Protein AF-A0ABD3N3R5-F1 (afdb_monomer)

Sequence (250 aa):
MEDNEDYEPDASGHLELRYRGWTAIDPRVWSFAHCLLNLDVSFNQLKTLPDEISNLHLLQELNCSCNKLQSLPGSIFSLAWLRVIKANGNAITTIPKEIGQCKALESLNLSENVLMTIPQEIASCTRLQTLLLQNNCLPRLPLSLAALSGQLQQLDISNNSEEIIITLPAKIHRDANSIMWILSLQQEKGHSIDRLKREVNMLQHDNISAERELAMEKDRIATLEGQKTVLENDIESGFKKENVGVLARV

Secondary structure (DSSP, 8-state):
----------TTSEEE-TTS--SS--GGGGGGTTT--EEE--SS--S---GGGGG-TT--EEE--SS--SB--GGGGG-TT--EEE--SS---B--GGGGG-TT--EEE--SS------GGGGG-TT--EEE--SS--S---GGGGGGTTT--EEE-TTS-S-------S---S-HHHHHHHHHHHHHHHHHHHHHHHHHHHHHHHHHHHHHHHHHHHHHHHHHHHHHHHHHHHHHHHHHHHHHHHHTT-

Nearest PDB structures (foldseek):
  4u08-assembly2_B  TM=9.734E-01  e=2.238E-09  Leptospira interrogans serovar Copenhageni str. Fiocruz L1-130
  7txh-assembly2_E  TM=9.242E-01  e=1.181E-08  Homo sapiens
  8glv-assembly1_Eb  TM=9.422E-01  e=1.434E-07  Chlamydomonas reinhardtii
  7xzh-assembly1_A  TM=9.403E-01  e=2.411E-07  Homo sapiens
  7yjw-assembly1_A  TM=9.092E-01  e=3.655E-07  Leptospira santarosai serovar Shermani str. LT 821

Radius of gyration: 34.36 Å; Cα contacts (8 Å, |Δi|>4): 433; chains: 1; bounding box: 110×65×60 Å

pLDDT: mean 82.53, std 17.26, range [39.66, 98.69]

Organism: NCBI:txid2934178

Foldseek 3Di:
DPPPDDWDADPQQATAQAPVQDQADDPVVLVSLVRHAEYANDHHAHAAHDLSCLSNLNHQEYHHDQYAYQEHDLNNQLNARHAYYHHDNYAHAAYDLSVLSNLNHAEDAHAHYAYQAYHLSPLSNQNHQYDHHHQYQHLEYALSCLNNLVRHNYDHHHNHDLHHDHDDDPDDDDDPSSVVVVVVVVVVSVVVVVVVVVVVVVVVVVVVVVVVVVVVVVVVVVVVVVVVVVVVVVVVVVVVVVVVVVVVPD

Solvent-accessible surface area (backbone atoms only — not comparable to full-atom values): 12871 Å² total; per-residue (Å²): 135,85,81,84,67,92,79,72,59,46,101,82,10,42,31,85,50,56,67,67,66,36,56,57,83,64,72,72,65,60,76,41,27,89,58,32,28,33,43,32,50,22,49,28,48,25,46,57,59,65,59,67,60,40,60,33,54,52,26,28,35,42,31,49,23,40,27,47,26,43,43,65,44,50,42,57,21,68,23,69,46,28,26,35,42,36,44,25,40,26,48,29,40,50,61,49,61,43,45,30,60,17,48,44,23,30,34,42,33,47,24,41,26,49,27,50,51,59,49,56,33,57,38,46,22,74,46,31,25,36,42,35,40,25,40,24,43,29,46,37,61,45,68,42,50,34,72,33,61,88,55,45,76,41,78,40,64,52,69,20,48,99,64,59,51,72,75,77,66,100,79,79,85,85,52,71,65,35,50,51,52,54,50,49,63,47,48,62,50,49,54,51,52,56,48,50,53,49,51,51,54,50,54,52,51,53,51,54,51,51,53,50,53,53,51,55,52,50,54,51,50,54,51,52,50,52,52,49,53,50,53,54,49,51,51,56,49,50,56,51,52,53,55,53,58,58,67,76,71,118

Structure (mmCIF, N/CA/C/O backbone):
data_AF-A0ABD3N3R5-F1
#
_entry.id   AF-A0ABD3N3R5-F1
#
loop_
_atom_site.group_PDB
_atom_site.id
_atom_site.type_symbol
_atom_site.label_atom_id
_atom_site.label_alt_id
_atom_site.label_comp_id
_atom_site.label_asym_id
_atom_site.label_entity_id
_atom_site.label_seq_id
_atom_site.pdbx_PDB_ins_code
_atom_site.Cartn_x
_atom_site.Cartn_y
_atom_site.Cartn_z
_atom_site.occupancy
_atom_site.B_iso_or_equiv
_atom_site.auth_seq_id
_atom_site.auth_comp_id
_atom_site.auth_asym_id
_atom_site.auth_atom_id
_atom_site.pdbx_PDB_model_num
ATOM 1 N N . MET A 1 1 ? -8.173 6.442 -30.618 1.00 39.66 1 MET A N 1
ATOM 2 C CA . MET A 1 1 ? -7.109 7.446 -30.764 1.00 39.66 1 MET A CA 1
ATOM 3 C C . MET A 1 1 ? -5.974 6.904 -29.931 1.00 39.66 1 MET A C 1
ATOM 5 O O . MET A 1 1 ? -6.069 6.912 -28.714 1.00 39.66 1 MET A O 1
ATOM 9 N N . GLU A 1 2 ? -5.063 6.197 -30.592 1.00 44.44 2 GLU A N 1
ATOM 10 C CA . GLU A 1 2 ? -3.839 5.689 -29.977 1.00 44.44 2 GLU A CA 1
ATOM 11 C C . GLU A 1 2 ? -2.892 6.880 -29.902 1.00 44.44 2 GLU A C 1
ATOM 13 O O . GLU A 1 2 ? -2.267 7.246 -30.897 1.00 44.44 2 GLU A O 1
ATOM 18 N N . ASP A 1 3 ? -2.879 7.548 -28.753 1.00 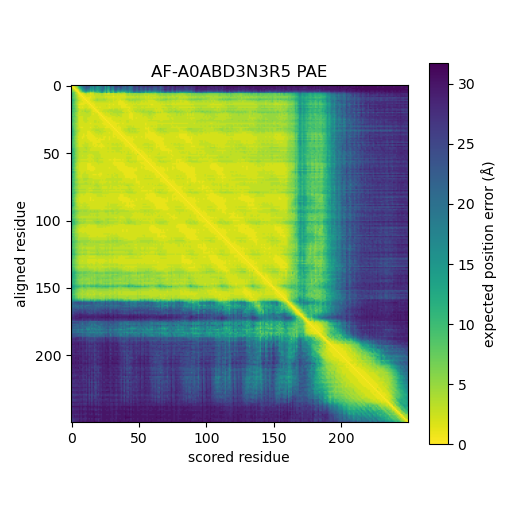46.47 3 ASP A N 1
ATOM 19 C CA . ASP A 1 3 ? -1.901 8.587 -28.465 1.00 46.47 3 ASP A CA 1
ATOM 20 C C . ASP A 1 3 ? -0.532 7.910 -28.315 1.00 46.47 3 ASP A C 1
ATOM 22 O O . ASP A 1 3 ? -0.131 7.468 -27.237 1.00 46.47 3 ASP A O 1
ATOM 26 N N . ASN A 1 4 ? 0.181 7.803 -29.440 1.00 49.88 4 ASN A N 1
ATOM 27 C CA . ASN A 1 4 ? 1.637 7.696 -29.485 1.00 49.88 4 ASN A CA 1
ATOM 28 C C . ASN A 1 4 ? 2.231 9.018 -28.979 1.00 49.88 4 ASN A C 1
ATOM 30 O O . ASN A 1 4 ? 2.805 9.796 -29.735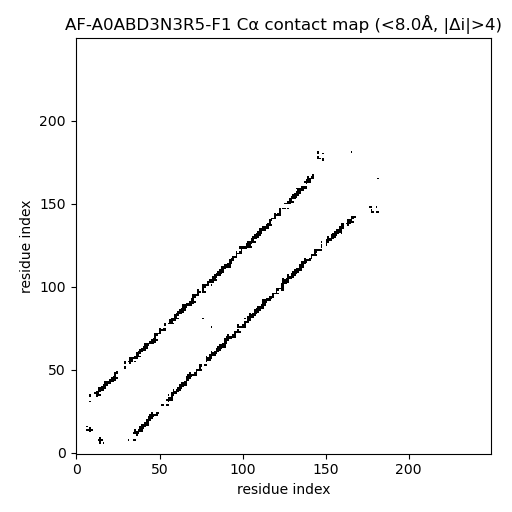 1.00 49.88 4 ASN A O 1
ATOM 34 N N . GLU A 1 5 ? 2.040 9.307 -27.698 1.00 62.97 5 GLU A N 1
ATOM 35 C CA . GLU A 1 5 ? 2.855 10.299 -27.020 1.00 62.97 5 GLU A CA 1
ATOM 36 C C . GLU A 1 5 ? 4.196 9.639 -26.697 1.00 62.97 5 GLU A C 1
ATOM 38 O O . GLU A 1 5 ? 4.242 8.633 -25.984 1.00 62.97 5 GLU A O 1
ATOM 43 N N . ASP A 1 6 ? 5.277 10.180 -27.255 1.00 78.88 6 ASP A N 1
ATOM 44 C CA . ASP A 1 6 ? 6.636 9.820 -26.867 1.00 78.88 6 ASP A CA 1
ATOM 45 C C . ASP A 1 6 ? 6.827 10.203 -25.394 1.00 78.88 6 ASP A C 1
ATOM 47 O O . ASP A 1 6 ? 6.806 11.380 -25.030 1.00 78.88 6 ASP A O 1
ATOM 51 N N . TYR A 1 7 ? 6.959 9.201 -24.529 1.00 89.94 7 TYR A N 1
ATOM 52 C CA . TYR A 1 7 ? 7.341 9.380 -23.135 1.00 89.94 7 TYR A CA 1
ATOM 53 C C . TYR A 1 7 ? 8.672 8.678 -22.893 1.00 89.94 7 TYR A C 1
ATOM 55 O O . TYR A 1 7 ? 8.883 7.534 -23.299 1.00 89.94 7 TYR A O 1
ATOM 63 N N . GLU A 1 8 ? 9.559 9.365 -22.187 1.00 92.81 8 GLU A N 1
ATOM 64 C CA . GLU A 1 8 ? 10.847 8.842 -21.751 1.00 92.81 8 GLU A CA 1
ATOM 65 C C . GLU A 1 8 ? 11.088 9.264 -20.298 1.00 92.81 8 GLU A C 1
ATOM 67 O O . GLU A 1 8 ? 10.574 10.305 -19.871 1.00 92.81 8 GLU A O 1
ATOM 72 N N . PRO A 1 9 ? 11.830 8.465 -19.511 1.00 94.62 9 PRO A N 1
ATOM 73 C CA . PRO A 1 9 ? 12.278 8.894 -18.198 1.00 94.62 9 PRO A CA 1
ATOM 74 C C . PRO A 1 9 ? 13.169 10.129 -18.320 1.00 94.62 9 PRO A C 1
ATOM 76 O O . PRO A 1 9 ? 13.973 10.241 -19.246 1.00 94.62 9 PRO A O 1
ATOM 79 N N . ASP A 1 10 ? 13.071 11.035 -17.356 1.00 94.50 10 ASP A N 1
ATOM 80 C CA . ASP A 1 10 ? 13.985 12.165 -17.281 1.00 94.50 10 ASP A CA 1
ATOM 81 C C . ASP A 1 10 ? 15.422 11.728 -16.920 1.00 94.50 10 ASP A C 1
ATOM 83 O O . ASP A 1 10 ? 15.704 10.569 -16.600 1.00 94.50 10 ASP A O 1
ATOM 87 N N . ALA A 1 11 ? 16.359 12.681 -16.928 1.00 92.88 11 ALA A N 1
ATOM 88 C CA . ALA A 1 11 ? 17.764 12.422 -16.602 1.00 92.88 11 ALA A CA 1
ATOM 89 C C . ALA A 1 11 ? 17.992 11.892 -15.170 1.00 92.88 11 ALA A C 1
ATOM 91 O O . ALA A 1 11 ? 19.079 11.408 -14.857 1.00 92.88 11 ALA A O 1
ATOM 92 N N . SER A 1 12 ? 16.989 11.997 -14.297 1.00 94.69 12 SER A N 1
ATOM 93 C CA . SER A 1 12 ? 17.010 11.488 -12.928 1.00 94.69 12 SER A CA 1
ATOM 94 C C . SER A 1 12 ? 16.276 10.153 -12.766 1.00 94.69 12 SER A C 1
ATOM 96 O O . SER A 1 12 ? 16.170 9.655 -11.648 1.00 94.69 12 SER A O 1
ATOM 98 N N . GLY A 1 13 ? 15.793 9.557 -13.859 1.00 95.25 13 GLY A N 1
ATOM 99 C CA . GLY A 1 13 ? 15.097 8.276 -13.841 1.00 95.25 13 GLY A CA 1
ATOM 100 C C . GLY A 1 13 ? 13.646 8.366 -13.370 1.00 95.25 13 GLY A C 1
ATOM 101 O O . GLY A 1 13 ? 13.115 7.361 -12.893 1.00 95.25 13 GLY A O 1
ATOM 102 N N . HIS A 1 14 ? 13.002 9.531 -13.472 1.00 97.44 14 HIS A N 1
ATOM 103 C CA . HIS A 1 14 ? 11.580 9.697 -13.168 1.00 97.44 14 HIS A CA 1
ATOM 104 C C . HIS A 1 14 ? 10.753 9.613 -14.448 1.00 97.44 14 HIS A C 1
ATOM 106 O O . HIS A 1 14 ? 11.070 10.257 -15.446 1.00 97.44 14 HIS A O 1
ATOM 112 N N . LEU A 1 15 ? 9.678 8.828 -14.417 1.00 96.75 15 LEU A N 1
ATOM 113 C CA . LEU A 1 15 ? 8.741 8.694 -15.526 1.00 96.75 15 LEU A CA 1
ATOM 114 C C . LEU A 1 15 ? 7.322 9.013 -15.059 1.00 96.75 15 LEU A C 1
ATOM 116 O O . LEU A 1 15 ? 6.720 8.265 -14.284 1.00 96.75 15 LEU A O 1
ATOM 120 N N . GLU A 1 16 ? 6.790 10.126 -15.563 1.00 95.50 16 GLU A N 1
ATOM 121 C CA . GLU A 1 16 ? 5.448 10.613 -15.253 1.00 95.50 16 GLU A CA 1
ATOM 122 C C . GLU A 1 16 ? 4.453 10.251 -16.363 1.00 95.50 16 GLU A C 1
ATOM 124 O O . GLU A 1 16 ? 4.537 10.709 -17.501 1.00 95.50 16 GLU A O 1
ATOM 129 N N . LEU A 1 17 ? 3.470 9.423 -16.021 1.00 95.00 17 LEU A N 1
ATOM 130 C CA . LEU A 1 17 ? 2.467 8.860 -16.929 1.00 95.00 17 LEU A CA 1
ATOM 131 C C . LEU A 1 17 ? 1.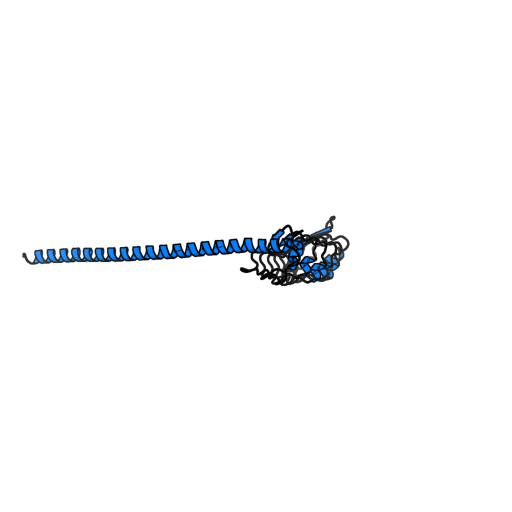045 9.074 -16.394 1.00 95.00 17 LEU A C 1
ATOM 133 O O . LEU A 1 17 ? 0.151 8.247 -16.591 1.00 95.00 17 LEU A O 1
ATOM 137 N N . ARG A 1 18 ? 0.830 10.186 -15.690 1.00 94.06 18 ARG A N 1
ATOM 138 C CA . ARG A 1 18 ? -0.447 10.533 -15.054 1.00 94.06 18 ARG A CA 1
ATOM 139 C C . ARG A 1 18 ? -1.479 10.999 -16.080 1.00 94.06 18 ARG A C 1
ATOM 141 O O . ARG A 1 18 ? -1.113 11.597 -17.084 1.00 94.06 18 ARG A O 1
ATOM 148 N N . TYR A 1 19 ? -2.767 10.784 -15.805 1.00 92.06 19 TYR A N 1
ATOM 149 C CA . TYR A 1 19 ? -3.888 11.314 -16.607 1.00 92.06 19 TYR A CA 1
ATOM 150 C C . TYR A 1 19 ? -3.918 10.888 -18.088 1.00 92.06 19 TYR A C 1
ATOM 152 O O . TYR A 1 19 ? -4.551 11.548 -18.907 1.00 92.06 19 TYR A O 1
ATOM 160 N N . ARG A 1 20 ? -3.299 9.757 -18.442 1.00 90.69 20 ARG A N 1
ATOM 161 C CA . ARG A 1 20 ? -3.245 9.244 -19.825 1.00 90.69 20 ARG A CA 1
ATOM 162 C C . ARG A 1 20 ? -4.460 8.401 -20.224 1.00 90.69 20 ARG A C 1
ATOM 164 O O . ARG A 1 20 ? -4.532 7.893 -21.338 1.00 90.69 20 ARG A O 1
ATOM 171 N N . GLY A 1 21 ? -5.404 8.180 -19.306 1.00 92.00 21 GLY A N 1
ATOM 172 C CA . GLY A 1 21 ? -6.572 7.325 -19.543 1.00 92.00 21 GLY A CA 1
ATOM 173 C C . GLY A 1 21 ? -6.228 5.842 -19.730 1.00 92.00 21 GLY A C 1
ATOM 174 O O . GLY A 1 21 ? -7.056 5.074 -20.223 1.00 92.00 21 GLY A O 1
ATOM 175 N N . TRP A 1 22 ? -5.023 5.423 -19.334 1.00 93.69 22 TRP A N 1
ATOM 176 C CA . TRP A 1 22 ? -4.538 4.064 -19.548 1.00 93.69 22 TRP A CA 1
ATOM 177 C C . TRP A 1 22 ? -5.382 3.035 -18.804 1.00 93.69 22 TRP A C 1
ATOM 179 O O . TRP A 1 22 ? -5.645 3.172 -17.612 1.00 93.69 22 TRP A O 1
ATOM 189 N N . THR A 1 23 ? -5.775 1.974 -19.506 1.00 94.31 23 THR A N 1
ATOM 190 C CA . THR A 1 23 ? -6.453 0.807 -18.910 1.00 94.31 23 THR A CA 1
ATOM 191 C C . THR A 1 23 ? -5.487 -0.339 -18.606 1.00 94.31 23 THR A C 1
ATOM 193 O O . THR A 1 23 ? -5.780 -1.180 -17.754 1.00 94.31 23 THR A O 1
ATOM 196 N N . ALA A 1 24 ? -4.321 -0.322 -19.254 1.00 94.25 24 ALA A N 1
ATOM 197 C CA . ALA A 1 24 ? -3.164 -1.169 -19.012 1.00 94.25 24 ALA A CA 1
ATOM 198 C C . ALA A 1 24 ? -1.890 -0.330 -19.206 1.00 94.25 24 ALA A C 1
ATOM 200 O O . ALA A 1 24 ? -1.908 0.647 -19.955 1.00 94.25 24 ALA A O 1
ATOM 201 N N . ILE A 1 25 ? -0.807 -0.703 -18.523 1.00 92.75 25 ILE A N 1
ATOM 202 C CA . ILE A 1 25 ? 0.498 -0.057 -18.701 1.00 92.75 25 ILE A CA 1
ATOM 203 C C . ILE A 1 25 ? 1.078 -0.496 -20.045 1.00 92.75 25 ILE A C 1
ATOM 205 O O . ILE A 1 25 ? 1.105 -1.690 -20.346 1.00 92.75 25 ILE A O 1
ATOM 209 N N . ASP A 1 26 ? 1.547 0.463 -20.838 1.00 92.62 26 ASP A N 1
ATOM 210 C CA . ASP A 1 26 ? 2.232 0.178 -22.095 1.00 92.62 26 ASP A CA 1
ATOM 211 C C . ASP A 1 26 ? 3.554 -0.584 -21.830 1.00 92.62 26 ASP A C 1
ATOM 213 O O . ASP A 1 26 ? 4.388 -0.112 -21.047 1.00 92.62 26 ASP A O 1
ATOM 217 N N . PRO A 1 27 ? 3.790 -1.741 -22.483 1.00 91.94 27 PRO A N 1
ATOM 218 C CA . PRO A 1 27 ? 4.997 -2.542 -22.289 1.00 91.94 27 PRO A CA 1
ATOM 219 C C . PRO A 1 27 ? 6.327 -1.818 -22.527 1.00 91.94 27 PRO A C 1
ATOM 221 O O . PRO A 1 27 ? 7.356 -2.254 -22.010 1.00 91.94 27 PRO A O 1
ATOM 224 N N . ARG A 1 28 ? 6.338 -0.703 -23.270 1.00 92.75 28 ARG A N 1
ATOM 225 C CA . ARG A 1 28 ? 7.533 0.137 -23.453 1.00 92.75 28 ARG A CA 1
ATOM 226 C C . ARG A 1 28 ? 8.077 0.681 -22.132 1.00 92.75 28 ARG A C 1
ATOM 228 O O . ARG A 1 28 ? 9.268 0.933 -22.030 1.00 92.75 28 ARG A O 1
ATOM 235 N N . VAL A 1 29 ? 7.257 0.803 -21.087 1.00 94.12 29 VAL A N 1
ATOM 236 C CA . VAL A 1 29 ? 7.744 1.209 -19.756 1.00 94.12 29 VAL A CA 1
ATOM 237 C C . VAL A 1 29 ? 8.843 0.264 -19.249 1.00 94.12 29 VAL A C 1
ATOM 239 O O . VAL A 1 29 ? 9.804 0.704 -18.618 1.00 94.12 29 VAL A O 1
ATOM 242 N N . TRP A 1 30 ? 8.767 -1.026 -19.585 1.00 94.06 30 TRP A N 1
ATOM 243 C CA . TRP A 1 30 ? 9.724 -2.030 -19.121 1.00 94.06 30 TRP A CA 1
ATOM 244 C C . TRP A 1 30 ? 11.102 -1.901 -19.777 1.00 94.06 30 TRP A C 1
ATOM 246 O O . TRP A 1 30 ? 12.089 -2.337 -19.184 1.00 94.06 30 TRP A O 1
ATOM 256 N N . SER A 1 31 ? 11.222 -1.265 -20.954 1.00 93.81 31 SER A N 1
ATOM 257 C CA . SER A 1 31 ? 12.537 -1.050 -21.582 1.00 93.81 31 SER A CA 1
ATOM 258 C C . SER A 1 31 ? 13.419 -0.068 -20.806 1.00 93.81 31 SER A C 1
ATOM 260 O O . SER A 1 31 ? 14.642 -0.078 -20.957 1.00 93.81 31 SER A O 1
ATOM 262 N N . PHE A 1 32 ? 12.827 0.728 -19.913 1.00 95.38 32 PHE A N 1
ATOM 263 C CA . PHE A 1 32 ? 13.537 1.680 -19.058 1.00 95.38 32 PHE A CA 1
ATOM 264 C C . PHE A 1 32 ? 14.049 1.074 -17.741 1.00 95.38 32 PHE A C 1
ATOM 266 O O . PHE A 1 32 ? 14.553 1.794 -16.885 1.00 95.38 32 PHE A O 1
ATOM 273 N N . ALA A 1 33 ? 13.991 -0.252 -17.573 1.00 94.56 33 ALA A N 1
ATOM 274 C CA . ALA A 1 33 ? 14.447 -0.956 -16.367 1.00 94.56 33 ALA A CA 1
ATOM 275 C C . ALA A 1 33 ? 15.878 -0.608 -15.903 1.00 94.56 33 ALA A C 1
ATOM 277 O O . ALA A 1 33 ? 16.201 -0.743 -14.724 1.00 94.56 33 ALA A O 1
ATOM 278 N N . HIS A 1 34 ? 16.734 -0.169 -16.826 1.00 94.94 34 HIS A N 1
ATOM 279 C CA . HIS A 1 34 ? 18.134 0.166 -16.577 1.00 94.94 34 HIS A CA 1
ATOM 280 C C . HIS A 1 34 ? 18.353 1.563 -15.972 1.00 94.94 34 HIS A C 1
ATOM 282 O O . HIS A 1 34 ? 19.452 1.838 -15.493 1.00 94.94 34 HIS A O 1
ATOM 288 N N . CYS A 1 35 ? 17.351 2.445 -16.005 1.00 96.19 35 CYS A N 1
ATOM 289 C CA . CYS A 1 35 ? 17.468 3.826 -15.524 1.00 96.19 35 CYS A CA 1
ATOM 290 C C . CYS A 1 35 ? 16.291 4.290 -14.659 1.00 96.19 35 CYS A C 1
ATOM 292 O O . CYS A 1 35 ? 16.403 5.322 -14.003 1.00 96.19 35 CYS A O 1
ATOM 294 N N . LEU A 1 36 ? 15.178 3.554 -14.637 1.00 97.19 36 LEU A N 1
ATOM 295 C CA . LEU A 1 36 ? 13.964 4.000 -13.971 1.00 97.19 36 LEU A CA 1
ATOM 296 C C . LEU A 1 36 ? 14.037 3.814 -12.451 1.00 97.19 36 LEU A C 1
ATOM 298 O O . LEU A 1 36 ? 14.123 2.693 -11.948 1.00 97.19 36 LEU A O 1
ATOM 302 N N . LEU A 1 37 ? 13.957 4.932 -11.733 1.00 97.94 37 LEU A N 1
ATOM 303 C CA . LEU A 1 37 ? 13.948 5.006 -10.273 1.00 97.94 37 LEU A CA 1
ATOM 304 C C . LEU A 1 37 ? 12.546 5.301 -9.736 1.00 97.94 37 LEU A C 1
ATOM 306 O O . LEU A 1 37 ? 12.153 4.746 -8.710 1.00 97.94 37 LEU A O 1
ATOM 310 N N . ASN A 1 38 ? 11.765 6.121 -10.441 1.00 98.25 38 ASN A N 1
ATOM 311 C CA . ASN A 1 38 ? 10.458 6.573 -9.978 1.00 98.25 38 ASN A CA 1
ATOM 312 C C . ASN A 1 38 ? 9.438 6.440 -11.110 1.00 98.25 38 ASN A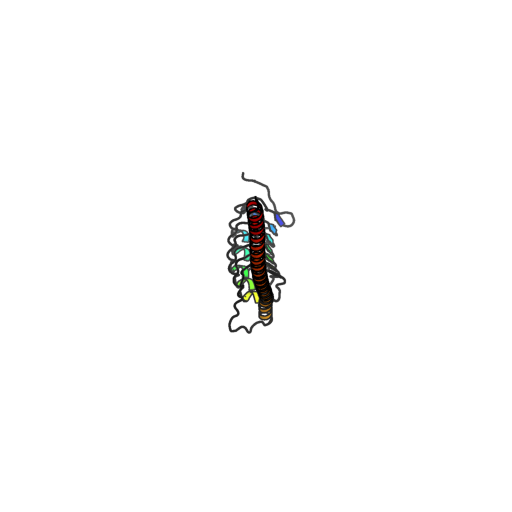 C 1
ATOM 314 O O . ASN A 1 38 ? 9.619 7.001 -12.190 1.00 98.25 38 ASN A O 1
ATOM 318 N N . LEU A 1 39 ? 8.349 5.717 -10.855 1.00 98.06 39 LEU A N 1
ATOM 319 C CA . LEU A 1 39 ? 7.271 5.512 -11.819 1.00 98.06 39 LEU A CA 1
ATOM 320 C C . LEU A 1 39 ? 5.965 6.080 -11.269 1.00 98.06 39 LEU A C 1
ATOM 322 O O . LEU A 1 39 ? 5.465 5.606 -10.247 1.00 98.06 39 LEU A O 1
ATOM 326 N N . ASP A 1 40 ? 5.383 7.050 -11.973 1.00 97.94 40 ASP A N 1
ATOM 327 C CA . ASP A 1 40 ? 4.062 7.585 -11.652 1.00 97.94 40 ASP A CA 1
ATOM 328 C C . ASP A 1 40 ? 3.047 7.253 -12.749 1.00 97.94 40 ASP A C 1
ATOM 330 O O . ASP A 1 40 ? 3.039 7.851 -13.818 1.00 97.94 40 ASP A O 1
ATOM 334 N N . VAL A 1 41 ? 2.153 6.312 -12.461 1.00 97.31 41 VAL A N 1
ATOM 335 C CA . VAL A 1 41 ? 1.013 5.918 -13.304 1.00 97.31 41 VAL A CA 1
ATOM 336 C C . VAL A 1 41 ? -0.325 6.289 -12.651 1.00 97.31 41 VAL A C 1
ATOM 338 O O . VAL A 1 41 ? -1.364 5.684 -12.940 1.00 97.31 41 VAL A O 1
ATOM 341 N N . SER A 1 42 ? -0.326 7.259 -11.735 1.00 97.56 42 SER A N 1
ATOM 342 C CA . SER A 1 42 ? -1.527 7.666 -11.006 1.00 97.56 42 SER A CA 1
ATOM 343 C C . SER A 1 42 ? -2.568 8.369 -11.881 1.00 97.56 42 SER A C 1
ATOM 345 O O . SER A 1 42 ? -2.258 8.886 -12.951 1.00 97.56 42 SER A O 1
ATOM 347 N N . PHE A 1 43 ? -3.821 8.412 -11.421 1.00 97.19 43 PHE A N 1
ATOM 348 C CA . PHE A 1 43 ? -4.935 9.049 -12.143 1.00 97.19 43 PHE A CA 1
ATOM 349 C C . PHE A 1 43 ? -5.149 8.471 -13.552 1.00 97.19 43 PHE A C 1
ATOM 351 O O . PHE A 1 43 ? -5.343 9.197 -14.527 1.00 97.19 43 PHE A O 1
ATOM 358 N N . ASN A 1 44 ? -5.111 7.145 -13.657 1.00 95.69 44 ASN A N 1
ATOM 359 C CA . ASN A 1 44 ? -5.438 6.402 -14.871 1.00 95.69 44 ASN A CA 1
ATOM 360 C C . ASN A 1 44 ? -6.668 5.506 -14.624 1.00 95.69 44 ASN A C 1
ATOM 362 O O . ASN A 1 44 ? -7.457 5.725 -13.705 1.00 95.69 44 ASN A O 1
ATOM 366 N N . GLN A 1 45 ? -6.894 4.522 -15.491 1.00 96.88 45 GLN A N 1
ATOM 367 C CA . GLN A 1 45 ? -8.003 3.569 -15.421 1.00 96.88 45 GLN A CA 1
ATOM 368 C C . GLN A 1 45 ? -7.490 2.124 -15.297 1.00 96.88 45 GLN A C 1
ATOM 370 O O . GLN A 1 45 ? -8.167 1.185 -15.729 1.00 96.88 45 GLN A O 1
ATOM 375 N N . LEU A 1 46 ? -6.289 1.942 -14.731 1.00 96.94 46 LEU A N 1
ATOM 376 C CA . LEU A 1 46 ? -5.614 0.650 -14.636 1.00 96.94 46 LEU A CA 1
ATOM 377 C C . LEU A 1 46 ? -6.419 -0.308 -13.760 1.00 96.94 46 LEU A C 1
ATOM 379 O O . LEU A 1 46 ? -6.747 0.017 -12.619 1.00 96.94 46 LEU A O 1
ATOM 383 N N . LYS A 1 47 ? -6.720 -1.499 -14.284 1.00 95.75 47 LYS A N 1
ATOM 384 C CA . LYS A 1 47 ? -7.431 -2.555 -13.537 1.00 95.75 47 LYS A CA 1
ATOM 385 C C . LYS A 1 47 ? -6.488 -3.490 -12.786 1.00 95.75 47 LYS A C 1
ATOM 387 O O . LYS A 1 47 ? -6.850 -4.038 -11.748 1.00 95.75 47 LYS A O 1
ATOM 392 N N . THR A 1 48 ? -5.285 -3.670 -13.317 1.00 96.00 48 THR A N 1
ATOM 393 C CA . THR A 1 48 ? -4.242 -4.542 -12.776 1.00 96.00 48 THR A CA 1
ATOM 394 C C . THR A 1 48 ? -2.876 -3.916 -13.033 1.00 96.00 48 THR A C 1
ATOM 396 O O . THR A 1 48 ? -2.705 -3.187 -14.012 1.00 96.00 48 THR A O 1
ATOM 399 N N . LEU A 1 49 ? -1.898 -4.235 -12.186 1.00 96.19 49 LEU A N 1
ATOM 400 C CA . LEU A 1 49 ? -0.485 -4.055 -12.515 1.00 96.19 49 LEU A CA 1
ATOM 401 C C . LEU A 1 49 ? 0.074 -5.419 -12.947 1.00 96.19 49 LEU A C 1
ATOM 403 O O . LEU A 1 49 ? -0.202 -6.407 -12.264 1.00 96.19 49 LEU A O 1
ATOM 407 N N . PRO A 1 50 ? 0.796 -5.490 -14.074 1.00 95.56 50 PRO A N 1
ATOM 408 C CA . PRO A 1 50 ? 1.354 -6.738 -14.577 1.00 95.56 50 PRO A CA 1
ATOM 409 C C . PRO A 1 50 ? 2.582 -7.164 -13.759 1.00 95.56 50 PRO A C 1
ATOM 411 O O . PRO A 1 50 ? 3.245 -6.322 -13.145 1.00 95.56 50 PRO A O 1
ATOM 414 N N . ASP A 1 51 ? 2.894 -8.463 -13.753 1.00 95.12 51 ASP A N 1
ATOM 415 C CA . ASP A 1 51 ? 4.019 -8.998 -12.975 1.00 95.12 51 ASP A CA 1
ATOM 416 C C . ASP A 1 51 ? 5.368 -8.455 -13.473 1.00 95.12 51 ASP A C 1
ATOM 418 O O . ASP A 1 51 ? 6.296 -8.310 -12.679 1.00 95.12 51 ASP A O 1
ATOM 422 N N . GLU A 1 52 ? 5.448 -8.059 -14.747 1.00 95.75 52 GLU A N 1
ATOM 423 C CA . GLU A 1 52 ? 6.585 -7.428 -15.422 1.00 95.75 52 GLU A CA 1
ATOM 424 C C . GLU A 1 52 ? 7.070 -6.142 -14.742 1.00 95.75 52 GLU A C 1
ATOM 426 O O . GLU A 1 52 ? 8.204 -5.726 -14.980 1.00 95.75 52 GLU A O 1
ATOM 431 N N . ILE A 1 53 ? 6.280 -5.544 -13.842 1.00 95.25 53 ILE A N 1
ATOM 432 C CA . ILE A 1 53 ? 6.743 -4.442 -12.990 1.00 95.25 53 ILE A CA 1
ATOM 433 C C . ILE A 1 53 ? 7.990 -4.827 -12.177 1.00 95.25 53 ILE A C 1
ATOM 435 O O . ILE A 1 53 ? 8.820 -3.969 -11.880 1.00 95.25 53 ILE A O 1
ATOM 439 N N . SER A 1 54 ? 8.181 -6.120 -11.878 1.00 93.88 54 SER A N 1
ATOM 440 C CA . SER A 1 54 ? 9.378 -6.617 -11.195 1.00 93.88 54 SER A CA 1
ATOM 441 C C . SER A 1 54 ? 10.659 -6.491 -12.021 1.00 93.88 54 SER A C 1
ATOM 443 O O . SER A 1 54 ? 11.742 -6.599 -11.449 1.00 93.88 54 SER A O 1
ATOM 445 N N . ASN A 1 55 ? 10.564 -6.254 -13.336 1.00 95.19 55 ASN A N 1
ATOM 446 C CA . ASN A 1 55 ? 11.720 -6.001 -14.204 1.00 95.19 55 ASN A CA 1
ATOM 447 C C . ASN A 1 55 ? 12.372 -4.644 -13.916 1.00 95.19 55 ASN A C 1
ATOM 449 O O .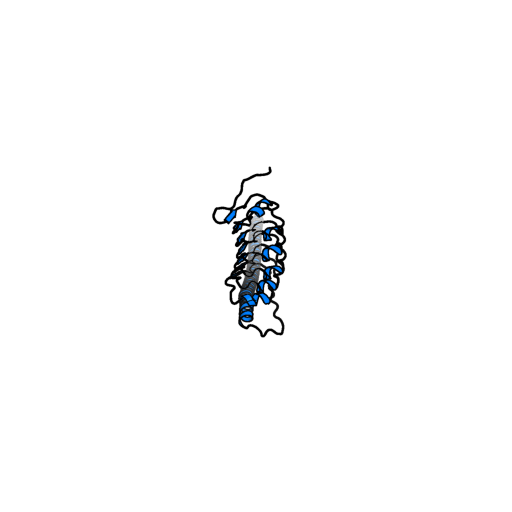 ASN A 1 55 ? 13.535 -4.436 -14.250 1.00 95.19 55 ASN A O 1
ATOM 453 N N . LEU A 1 56 ? 11.651 -3.717 -13.279 1.00 96.50 56 LEU A N 1
ATOM 454 C CA . LEU A 1 56 ? 12.162 -2.404 -12.891 1.00 96.50 56 LEU A CA 1
ATOM 455 C C . LEU A 1 56 ? 13.029 -2.523 -11.628 1.00 96.50 56 LEU A C 1
ATOM 457 O O . LEU A 1 56 ? 12.698 -2.005 -10.567 1.00 96.50 56 LEU A O 1
ATOM 461 N N . HIS A 1 57 ? 14.146 -3.243 -11.726 1.00 95.06 57 HIS A N 1
ATOM 462 C CA . HIS A 1 57 ? 14.967 -3.643 -10.578 1.00 95.06 57 HIS A CA 1
ATOM 463 C C . HIS A 1 57 ? 15.581 -2.473 -9.792 1.00 95.06 57 HIS A C 1
ATOM 465 O O . HIS A 1 57 ? 15.972 -2.665 -8.642 1.00 95.06 57 HIS A O 1
ATOM 471 N N . LEU A 1 58 ? 15.674 -1.285 -10.398 1.00 97.19 58 LEU A N 1
ATOM 472 C CA . LEU A 1 58 ? 16.170 -0.058 -9.765 1.00 97.19 58 LEU A CA 1
ATOM 473 C C . LEU A 1 58 ? 15.059 0.816 -9.163 1.00 97.19 58 LEU A C 1
ATOM 475 O O . LEU A 1 58 ? 15.372 1.841 -8.558 1.00 97.19 58 LEU A O 1
ATOM 479 N N . LEU A 1 59 ? 13.789 0.422 -9.304 1.00 98.06 59 LEU A N 1
ATOM 480 C CA . LEU A 1 59 ? 12.649 1.219 -8.868 1.00 98.06 59 LEU A CA 1
ATOM 481 C C . LEU A 1 59 ? 12.675 1.428 -7.349 1.00 98.06 59 LEU A C 1
ATOM 483 O O . LEU A 1 59 ? 12.716 0.476 -6.567 1.00 98.06 59 LEU A O 1
ATOM 487 N N . GLN A 1 60 ? 12.618 2.693 -6.952 1.00 98.25 60 GLN A N 1
ATOM 488 C CA . GLN A 1 60 ? 12.592 3.157 -5.571 1.00 98.25 60 GLN A CA 1
ATOM 489 C C . GLN A 1 60 ? 11.209 3.657 -5.170 1.00 98.25 60 GLN A C 1
ATOM 491 O O . GLN A 1 60 ? 10.790 3.443 -4.031 1.00 98.25 60 GLN A O 1
ATOM 496 N N . GLU A 1 61 ? 10.479 4.273 -6.098 1.00 98.50 61 GLU A N 1
ATOM 497 C CA . GLU A 1 61 ? 9.141 4.792 -5.835 1.00 98.50 61 GLU A CA 1
ATOM 498 C C . GLU A 1 61 ? 8.150 4.374 -6.918 1.00 98.50 61 GLU A C 1
ATOM 500 O O . GLU A 1 61 ? 8.376 4.579 -8.112 1.00 98.50 61 GLU A O 1
ATOM 505 N N . LEU A 1 62 ? 7.011 3.834 -6.485 1.00 98.44 62 LEU A N 1
ATOM 506 C CA . LEU A 1 62 ? 5.860 3.594 -7.344 1.00 98.44 62 LEU A CA 1
ATOM 507 C C . LEU A 1 62 ? 4.669 4.417 -6.866 1.00 98.44 62 LEU A C 1
ATOM 509 O O . LEU A 1 62 ? 4.195 4.254 -5.738 1.00 98.44 62 LEU A O 1
ATOM 513 N N . ASN A 1 63 ? 4.112 5.220 -7.766 1.00 98.56 63 ASN A N 1
ATOM 514 C CA . ASN A 1 63 ? 2.814 5.844 -7.589 1.00 98.56 63 ASN A CA 1
ATOM 515 C C . ASN A 1 63 ? 1.806 5.273 -8.591 1.00 98.56 63 ASN A C 1
ATOM 517 O O . ASN A 1 63 ? 1.875 5.524 -9.787 1.00 98.56 63 ASN A O 1
ATOM 521 N N . CYS A 1 64 ? 0.841 4.512 -8.086 1.00 98.00 64 CYS A N 1
ATOM 522 C CA . CYS A 1 64 ? -0.286 3.959 -8.835 1.00 98.00 64 CYS A CA 1
ATOM 523 C C . CYS A 1 64 ? -1.637 4.381 -8.229 1.00 98.00 64 CYS A C 1
ATOM 525 O O . CYS A 1 64 ? -2.658 3.715 -8.418 1.00 98.00 64 CYS A O 1
ATOM 527 N N . SER A 1 65 ? -1.649 5.499 -7.497 1.00 98.19 65 SER A N 1
ATOM 528 C CA . SER A 1 65 ? -2.851 6.045 -6.862 1.00 98.19 65 SER A CA 1
ATOM 529 C C . SER A 1 65 ? -3.942 6.445 -7.863 1.00 98.19 65 SER A C 1
ATOM 531 O O . SER A 1 65 ? -3.663 6.683 -9.038 1.00 98.19 65 SER A O 1
ATOM 533 N N . CYS A 1 66 ? -5.191 6.529 -7.408 1.00 98.00 66 CYS A N 1
ATOM 534 C CA . CYS A 1 66 ? -6.339 6.960 -8.213 1.00 98.00 66 CYS A CA 1
ATOM 535 C C . CYS A 1 66 ? -6.496 6.138 -9.507 1.00 98.00 66 CYS A C 1
ATOM 537 O O . CYS A 1 66 ? -6.494 6.683 -10.610 1.00 98.00 66 CYS A O 1
ATOM 539 N N . ASN A 1 67 ? -6.583 4.816 -9.365 1.00 98.00 67 ASN A N 1
ATOM 540 C CA . ASN A 1 67 ? -6.790 3.853 -10.451 1.00 98.00 67 ASN A CA 1
ATOM 541 C C . ASN A 1 67 ? -7.962 2.910 -10.094 1.00 98.00 67 ASN A C 1
ATOM 543 O O . ASN A 1 67 ? -8.782 3.208 -9.227 1.00 98.00 67 ASN A O 1
ATOM 547 N N . LYS A 1 68 ? -8.092 1.774 -10.788 1.00 97.56 68 LYS A N 1
ATOM 548 C CA . LYS A 1 68 ? -9.125 0.749 -10.551 1.00 97.56 68 LYS A CA 1
ATOM 549 C C . LYS A 1 68 ? -8.512 -0.594 -10.138 1.00 97.56 68 LYS A C 1
ATOM 551 O O . LYS A 1 68 ? -9.074 -1.646 -10.448 1.00 97.56 68 LYS A O 1
ATOM 556 N N . LEU A 1 69 ? -7.354 -0.564 -9.474 1.00 97.94 69 LEU A N 1
ATOM 557 C CA . LEU A 1 69 ? -6.625 -1.768 -9.078 1.00 97.94 69 LEU A CA 1
ATOM 558 C C . LEU A 1 69 ? -7.402 -2.542 -8.011 1.00 97.94 69 LEU A C 1
ATOM 560 O O . LEU A 1 69 ? -7.830 -1.954 -7.023 1.00 97.94 69 LEU A O 1
ATOM 564 N N . GLN A 1 70 ? -7.544 -3.856 -8.194 1.00 96.25 70 GLN A N 1
ATOM 565 C CA . GLN A 1 70 ? -8.158 -4.758 -7.202 1.00 96.25 70 GLN A CA 1
ATOM 566 C C . GLN A 1 70 ? -7.125 -5.470 -6.316 1.00 96.25 70 GLN A C 1
ATOM 568 O O . GLN A 1 70 ? -7.426 -5.918 -5.209 1.00 96.25 70 GLN A O 1
ATOM 573 N N . SER A 1 71 ? -5.885 -5.556 -6.790 1.00 96.06 71 SER A N 1
ATOM 574 C CA . SER A 1 71 ? -4.755 -6.139 -6.075 1.00 96.06 71 SER A CA 1
ATOM 575 C C . SER A 1 71 ? -3.450 -5.538 -6.584 1.00 96.06 71 SER A C 1
ATOM 577 O O . SER A 1 71 ? -3.371 -5.069 -7.722 1.00 96.06 71 SER A O 1
ATOM 579 N N . LEU A 1 72 ? -2.411 -5.605 -5.756 1.00 96.69 72 LEU A N 1
ATOM 580 C CA . LEU A 1 72 ? -1.031 -5.426 -6.203 1.00 96.69 72 LEU A CA 1
ATOM 581 C C . LEU A 1 72 ? -0.451 -6.801 -6.584 1.00 96.69 72 LEU A C 1
ATOM 583 O O . LEU A 1 72 ? -0.766 -7.777 -5.900 1.00 96.69 72 LEU A O 1
ATOM 587 N N . PRO A 1 73 ? 0.361 -6.913 -7.648 1.00 96.50 73 PRO A N 1
ATOM 588 C CA . PRO A 1 73 ? 1.032 -8.158 -8.008 1.00 96.50 73 PRO A CA 1
ATOM 589 C C . PRO A 1 73 ? 2.046 -8.519 -6.926 1.00 96.50 73 PRO A C 1
ATOM 591 O O . PRO A 1 73 ? 2.722 -7.644 -6.394 1.00 96.50 73 PRO A O 1
ATOM 594 N N . GLY A 1 74 ? 2.182 -9.803 -6.593 1.00 95.31 74 GLY A N 1
ATOM 595 C CA . GLY A 1 74 ? 3.159 -10.240 -5.587 1.00 95.31 74 GLY A CA 1
ATOM 596 C C . GLY A 1 74 ? 4.604 -9.906 -5.983 1.00 95.31 74 GLY A C 1
ATOM 597 O O . GLY A 1 74 ? 5.430 -9.625 -5.116 1.00 95.31 74 GLY A O 1
ATOM 598 N N . SER A 1 75 ? 4.888 -9.866 -7.291 1.00 96.19 75 SER A N 1
ATOM 599 C CA . SER A 1 75 ? 6.217 -9.599 -7.852 1.00 96.19 75 SER A CA 1
ATOM 600 C C . SER A 1 75 ? 6.748 -8.192 -7.548 1.00 96.19 75 SER A C 1
ATOM 602 O O . SER A 1 75 ? 7.960 -7.995 -7.492 1.00 96.19 75 SER A O 1
ATOM 604 N N . ILE A 1 76 ? 5.880 -7.210 -7.268 1.00 96.56 76 ILE A N 1
ATOM 605 C CA . ILE A 1 76 ? 6.330 -5.858 -6.904 1.00 96.56 76 ILE A CA 1
ATOM 606 C C . ILE A 1 76 ? 7.165 -5.867 -5.617 1.00 96.56 76 ILE A C 1
ATOM 608 O O . ILE A 1 76 ? 8.094 -5.079 -5.462 1.00 96.56 76 ILE A O 1
ATOM 612 N N . PHE A 1 77 ? 6.870 -6.786 -4.696 1.00 96.00 77 PHE A N 1
ATOM 613 C CA . PHE A 1 77 ? 7.512 -6.826 -3.387 1.00 96.00 77 PHE A CA 1
ATOM 614 C C . PHE A 1 77 ? 8.887 -7.504 -3.402 1.00 96.00 77 PHE A C 1
ATOM 616 O O . PHE A 1 77 ? 9.593 -7.450 -2.395 1.00 96.00 77 PHE A O 1
ATOM 623 N N . SER A 1 78 ? 9.304 -8.088 -4.534 1.00 95.12 78 SER A N 1
ATOM 624 C CA . SER A 1 78 ? 10.676 -8.578 -4.716 1.00 95.12 78 SER A CA 1
ATOM 625 C C . SER A 1 78 ? 11.667 -7.478 -5.119 1.00 95.12 78 SER A C 1
ATOM 627 O O . SER A 1 78 ? 12.867 -7.738 -5.205 1.00 95.12 78 SER A O 1
ATOM 629 N N . LEU A 1 79 ? 11.193 -6.254 -5.381 1.00 96.06 79 LEU A N 1
ATOM 630 C CA . LEU A 1 79 ? 12.039 -5.117 -5.740 1.00 96.06 79 LEU A CA 1
ATOM 631 C C . LEU A 1 79 ? 12.869 -4.660 -4.530 1.00 96.06 79 LEU A C 1
ATOM 633 O O . LEU A 1 79 ? 12.363 -4.046 -3.592 1.00 96.06 79 LEU A O 1
ATOM 637 N N . ALA A 1 80 ? 14.170 -4.957 -4.560 1.00 94.25 80 ALA A N 1
ATOM 638 C CA . ALA A 1 80 ? 15.075 -4.763 -3.424 1.00 94.25 80 ALA A CA 1
ATOM 639 C C . ALA A 1 80 ? 15.251 -3.294 -2.998 1.00 94.25 80 ALA A C 1
ATOM 641 O O . ALA A 1 80 ? 15.583 -3.034 -1.841 1.00 94.25 80 ALA A O 1
ATOM 642 N N . TRP A 1 81 ? 15.035 -2.353 -3.920 1.00 96.75 81 TRP A N 1
ATOM 643 C CA . TRP A 1 81 ? 15.233 -0.918 -3.706 1.00 96.75 81 TRP A CA 1
ATOM 644 C C . TRP A 1 81 ? 13.936 -0.137 -3.516 1.00 96.75 81 TRP A C 1
ATOM 646 O O . TRP A 1 81 ? 13.998 1.071 -3.305 1.00 96.75 81 TRP A O 1
ATOM 656 N N . LEU A 1 82 ? 12.779 -0.804 -3.546 1.00 98.06 82 LEU A N 1
ATOM 657 C CA . LEU A 1 82 ? 11.486 -0.141 -3.448 1.00 98.06 82 LEU A CA 1
ATOM 658 C C . LEU A 1 82 ? 11.259 0.380 -2.022 1.00 98.06 82 LEU A C 1
ATOM 660 O O . LEU A 1 82 ? 11.159 -0.387 -1.061 1.00 98.06 82 LEU A O 1
ATOM 664 N N . ARG A 1 83 ? 11.191 1.706 -1.896 1.00 98.25 83 ARG A N 1
ATOM 665 C CA . ARG A 1 83 ? 11.068 2.448 -0.634 1.00 98.25 83 ARG A CA 1
ATOM 666 C C . ARG A 1 83 ? 9.679 3.032 -0.440 1.00 98.25 83 ARG A C 1
ATOM 668 O O . ARG A 1 83 ? 9.211 3.103 0.695 1.00 98.25 83 ARG A O 1
ATOM 675 N N . VAL A 1 84 ? 9.015 3.431 -1.522 1.00 98.69 84 VAL A N 1
ATOM 676 C CA . VAL A 1 84 ? 7.715 4.104 -1.455 1.00 98.69 84 VAL A CA 1
ATOM 677 C C . VAL A 1 84 ? 6.721 3.443 -2.397 1.00 98.69 84 VAL A C 1
ATOM 679 O O . VAL A 1 84 ? 6.968 3.321 -3.595 1.00 98.69 84 VAL A O 1
ATOM 682 N N . ILE A 1 85 ? 5.560 3.073 -1.858 1.00 98.62 85 ILE A N 1
ATOM 683 C CA . ILE A 1 85 ? 4.401 2.643 -2.643 1.00 98.62 85 ILE A CA 1
ATOM 684 C C . ILE A 1 85 ? 3.220 3.549 -2.298 1.00 98.62 85 ILE A C 1
ATOM 686 O O . ILE A 1 85 ? 2.742 3.566 -1.162 1.00 98.62 85 ILE A O 1
ATOM 690 N N . LYS A 1 86 ? 2.713 4.269 -3.300 1.00 98.69 86 LYS A N 1
ATOM 691 C CA . LYS A 1 86 ? 1.454 5.019 -3.231 1.00 98.69 86 LYS A CA 1
ATOM 692 C C . LYS A 1 86 ? 0.415 4.311 -4.094 1.00 98.69 86 LYS A C 1
ATOM 694 O O . LYS A 1 86 ? 0.528 4.299 -5.315 1.00 98.69 86 LYS A O 1
ATOM 699 N N . ALA A 1 87 ? -0.586 3.719 -3.458 1.00 98.38 87 ALA A N 1
ATOM 700 C CA . ALA A 1 87 ? -1.661 2.966 -4.103 1.00 98.38 87 ALA A CA 1
ATOM 701 C C . ALA A 1 87 ? -3.049 3.371 -3.567 1.00 98.38 87 ALA A C 1
ATOM 703 O O . ALA A 1 87 ? -4.015 2.612 -3.668 1.00 98.38 87 ALA A O 1
ATOM 704 N N . ASN A 1 88 ? -3.162 4.576 -3.004 1.00 97.81 88 ASN A N 1
ATOM 705 C CA . ASN A 1 88 ? -4.418 5.110 -2.486 1.00 97.81 88 ASN A CA 1
ATOM 706 C C . ASN A 1 88 ? -5.451 5.392 -3.587 1.00 97.81 88 ASN A C 1
ATOM 708 O O . ASN A 1 88 ? -5.075 5.630 -4.733 1.00 97.81 88 ASN A O 1
ATOM 712 N N . GLY A 1 89 ? -6.740 5.403 -3.247 1.00 96.31 89 GLY A N 1
ATOM 713 C CA . GLY A 1 89 ? -7.812 5.688 -4.208 1.00 96.31 89 GLY A CA 1
ATOM 714 C C . GLY A 1 89 ? -7.946 4.593 -5.269 1.00 96.31 89 GLY A C 1
ATOM 715 O O . GLY A 1 89 ? -7.976 4.878 -6.464 1.00 96.31 89 GLY A O 1
ATOM 716 N N . ASN A 1 90 ? -7.946 3.334 -4.838 1.00 98.25 90 ASN A N 1
ATOM 717 C CA . ASN A 1 90 ? -8.111 2.154 -5.688 1.00 98.25 90 ASN A CA 1
ATOM 718 C C . ASN A 1 90 ? -9.239 1.263 -5.125 1.00 98.25 90 ASN A C 1
ATOM 720 O O . ASN A 1 90 ? -9.987 1.664 -4.236 1.00 98.25 90 ASN A O 1
ATOM 724 N N . ALA A 1 91 ? -9.393 0.048 -5.653 1.00 97.31 91 ALA A N 1
ATOM 725 C CA . ALA A 1 91 ? -10.344 -0.952 -5.169 1.00 97.31 91 ALA A CA 1
ATOM 726 C C . ALA A 1 91 ? -9.624 -2.182 -4.582 1.00 97.31 91 ALA A C 1
ATOM 728 O O . ALA A 1 91 ? -10.097 -3.309 -4.730 1.00 97.31 91 ALA A O 1
ATOM 729 N N . ILE A 1 92 ? -8.461 -1.984 -3.949 1.00 97.88 92 ILE A N 1
ATOM 730 C CA . ILE A 1 92 ? -7.618 -3.079 -3.464 1.00 97.88 92 ILE A CA 1
ATOM 731 C C . ILE A 1 92 ? -8.302 -3.772 -2.286 1.00 97.88 92 ILE A C 1
ATOM 733 O O . ILE A 1 92 ? -8.585 -3.143 -1.267 1.00 97.88 92 ILE A O 1
ATOM 737 N N . THR A 1 93 ? -8.532 -5.080 -2.412 1.00 94.69 93 THR A N 1
ATOM 738 C CA . THR A 1 93 ? -9.194 -5.896 -1.377 1.00 94.69 93 THR A CA 1
ATOM 739 C C . THR A 1 93 ? -8.206 -6.605 -0.456 1.00 94.69 93 THR A C 1
ATOM 741 O O . THR A 1 93 ? -8.500 -6.849 0.715 1.00 94.69 93 THR A O 1
ATOM 744 N N . THR A 1 94 ? -7.025 -6.949 -0.976 1.00 93.25 94 THR A N 1
ATOM 745 C CA . THR A 1 94 ? -6.000 -7.718 -0.261 1.00 93.25 94 THR A CA 1
ATOM 746 C C . THR A 1 94 ? -4.596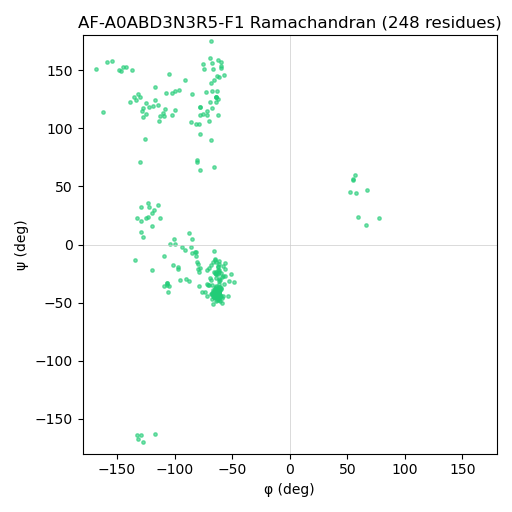 -7.296 -0.670 1.00 93.25 94 THR A C 1
ATOM 748 O O . THR A 1 94 ? -4.354 -6.965 -1.831 1.00 93.25 94 THR A O 1
ATOM 751 N N . ILE A 1 95 ? -3.655 -7.405 0.265 1.00 96.06 95 ILE A N 1
ATOM 752 C CA . ILE A 1 95 ? -2.222 -7.265 0.000 1.00 96.06 95 ILE A CA 1
ATOM 753 C C . ILE A 1 95 ? -1.602 -8.673 -0.034 1.00 96.06 95 ILE A C 1
ATOM 755 O O . ILE A 1 95 ? -1.835 -9.443 0.903 1.00 96.06 95 ILE A O 1
ATOM 759 N N . PRO A 1 96 ? -0.819 -9.023 -1.068 1.00 95.94 96 PRO A N 1
ATOM 760 C CA . PRO A 1 96 ? -0.077 -10.281 -1.113 1.00 95.94 96 PRO A CA 1
ATOM 761 C C . PRO A 1 96 ? 0.875 -10.445 0.081 1.00 95.94 96 PRO A C 1
ATOM 763 O O . PRO A 1 96 ? 1.484 -9.479 0.547 1.00 95.94 96 PRO A O 1
ATOM 766 N N . LYS A 1 97 ? 1.053 -11.684 0.557 1.00 96.50 97 LYS A N 1
ATOM 767 C CA . LYS A 1 97 ? 1.987 -12.017 1.657 1.00 96.50 97 LYS A CA 1
ATOM 768 C C . LYS A 1 97 ? 3.445 -11.701 1.300 1.00 96.50 97 LYS A C 1
ATOM 770 O O . LYS A 1 97 ? 4.287 -11.507 2.175 1.00 96.50 97 LYS A O 1
ATOM 775 N N . GLU A 1 98 ? 3.734 -11.624 0.005 1.00 97.44 98 GLU A N 1
ATOM 776 C CA . GLU A 1 98 ? 5.018 -11.269 -0.583 1.00 97.44 98 GLU A CA 1
ATOM 777 C C . GLU A 1 98 ? 5.494 -9.888 -0.122 1.00 97.44 98 GLU A C 1
ATOM 779 O O . GLU A 1 98 ? 6.697 -9.656 -0.134 1.00 97.44 98 GLU A O 1
ATOM 784 N N . ILE A 1 99 ? 4.614 -9.023 0.405 1.00 97.06 99 ILE A N 1
ATOM 785 C CA . ILE A 1 99 ? 5.000 -7.750 1.032 1.00 97.06 99 ILE A CA 1
ATOM 786 C C . ILE A 1 99 ? 6.139 -7.886 2.046 1.00 97.06 99 ILE A C 1
ATOM 788 O O . ILE A 1 99 ? 6.993 -7.007 2.123 1.00 97.06 99 ILE A O 1
ATOM 792 N N . GLY A 1 100 ? 6.233 -9.017 2.754 1.00 93.94 100 GLY A N 1
ATOM 793 C CA . GLY A 1 100 ? 7.324 -9.268 3.696 1.00 93.94 100 GLY A CA 1
ATOM 794 C C . GLY A 1 100 ? 8.723 -9.376 3.068 1.00 93.94 100 GLY A C 1
ATOM 795 O O . GLY A 1 100 ? 9.720 -9.357 3.798 1.00 93.94 100 GLY A O 1
ATOM 796 N N . GLN A 1 101 ? 8.818 -9.483 1.741 1.00 95.62 101 GLN A N 1
ATOM 797 C CA . GLN A 1 101 ? 10.071 -9.471 0.980 1.00 95.62 101 GLN A CA 1
ATOM 798 C C . GLN A 1 101 ? 10.623 -8.049 0.790 1.00 95.62 101 GLN A C 1
ATOM 800 O O . GLN A 1 101 ? 11.837 -7.883 0.673 1.00 95.62 101 GLN A O 1
ATOM 805 N N . CYS A 1 102 ? 9.771 -7.021 0.852 1.00 94.31 102 CYS A N 1
ATOM 806 C CA . CYS A 1 102 ? 10.132 -5.631 0.573 1.00 94.31 102 CYS A CA 1
ATOM 807 C C . CYS A 1 102 ? 10.824 -4.969 1.782 1.00 94.31 102 CYS A C 1
ATOM 809 O O . CYS A 1 102 ? 10.268 -4.115 2.471 1.00 94.31 102 CYS A O 1
ATOM 811 N N . LYS A 1 103 ? 12.065 -5.380 2.076 1.00 93.69 103 LYS A N 1
ATOM 812 C CA . LYS A 1 103 ? 12.827 -4.936 3.264 1.00 93.69 103 LYS A CA 1
ATOM 813 C C . LYS A 1 103 ? 13.200 -3.453 3.257 1.00 93.69 103 LYS A C 1
ATOM 815 O O . LYS A 1 103 ? 13.443 -2.891 4.324 1.00 93.69 103 LYS A O 1
ATOM 820 N N . ALA A 1 104 ? 13.268 -2.848 2.073 1.00 96.50 104 ALA A N 1
ATOM 821 C CA . ALA A 1 104 ? 13.590 -1.439 1.892 1.00 96.50 104 ALA A CA 1
ATOM 822 C C . ALA A 1 104 ? 12.376 -0.506 2.034 1.00 96.50 104 ALA A C 1
ATOM 824 O O . ALA A 1 104 ? 12.574 0.704 2.056 1.00 96.50 104 ALA A O 1
ATOM 825 N N . LEU A 1 105 ? 11.154 -1.043 2.159 1.00 97.94 105 LEU A N 1
ATOM 826 C CA . LEU A 1 105 ? 9.931 -0.242 2.186 1.00 97.94 105 LEU A CA 1
ATOM 827 C C . LEU A 1 105 ? 9.897 0.666 3.419 1.00 97.94 105 LEU A C 1
ATOM 829 O O . LEU A 1 105 ? 9.950 0.185 4.550 1.00 97.94 105 LEU A O 1
ATOM 833 N N . GLU A 1 106 ? 9.776 1.968 3.185 1.00 97.38 106 GLU A N 1
ATOM 834 C CA . GLU A 1 106 ? 9.730 3.025 4.198 1.00 97.38 106 GLU A CA 1
ATOM 835 C C . GLU A 1 106 ? 8.336 3.643 4.306 1.00 97.38 106 GLU A C 1
ATOM 837 O O . GLU A 1 106 ? 7.886 3.961 5.407 1.00 97.38 106 GLU A O 1
ATOM 842 N N . SER A 1 107 ? 7.626 3.767 3.182 1.00 97.38 107 SER A N 1
ATOM 843 C CA . SER A 1 107 ? 6.292 4.362 3.134 1.00 97.38 107 SER A CA 1
ATOM 844 C C . SER A 1 107 ? 5.340 3.537 2.276 1.00 97.38 107 SER A C 1
ATOM 846 O O . SER A 1 107 ? 5.620 3.235 1.113 1.00 97.38 107 SER A O 1
ATOM 848 N N . LEU A 1 108 ? 4.194 3.190 2.857 1.00 98.25 108 LEU A N 1
ATOM 849 C CA . LEU A 1 108 ? 3.107 2.495 2.185 1.00 98.25 108 LEU A CA 1
ATOM 850 C C . LEU A 1 108 ? 1.802 3.256 2.398 1.00 98.25 108 LEU A C 1
ATOM 852 O O . LEU A 1 108 ? 1.289 3.332 3.516 1.00 98.25 108 LEU A O 1
ATOM 856 N N . ASN A 1 109 ? 1.248 3.776 1.306 1.00 97.50 109 ASN A N 1
ATOM 857 C CA . ASN A 1 109 ? -0.062 4.403 1.304 1.00 97.50 109 ASN A CA 1
ATOM 858 C C . ASN A 1 109 ? -1.082 3.547 0.547 1.00 97.50 109 ASN A C 1
ATOM 860 O O . ASN A 1 109 ? -1.001 3.401 -0.673 1.00 97.50 109 ASN A O 1
ATOM 864 N N . LEU A 1 110 ? -2.054 3.021 1.287 1.00 97.62 110 LEU A N 1
ATOM 865 C CA . LEU A 1 110 ? -3.184 2.238 0.794 1.00 97.62 110 LEU A CA 1
ATOM 866 C C . LEU A 1 110 ? -4.521 2.847 1.236 1.00 97.62 110 LEU A C 1
ATOM 868 O O . LEU A 1 110 ? -5.529 2.142 1.289 1.00 97.62 110 LEU A O 1
ATOM 872 N N . SER A 1 111 ? -4.552 4.140 1.560 1.00 91.44 111 SER A N 1
ATOM 873 C CA . SER A 1 111 ? -5.788 4.817 1.946 1.00 91.44 111 SER A CA 1
ATOM 874 C C . SER A 1 111 ? -6.841 4.769 0.837 1.00 91.44 111 SER A C 1
ATOM 876 O O . SER A 1 111 ? -6.501 4.622 -0.334 1.00 91.44 111 SER A O 1
ATOM 878 N N . GLU A 1 112 ? -8.119 4.914 1.180 1.00 94.06 112 GLU A N 1
ATOM 879 C CA . GLU A 1 112 ? -9.215 4.953 0.195 1.00 94.06 112 GLU A CA 1
ATOM 880 C C . GLU A 1 112 ? -9.209 3.710 -0.713 1.00 94.06 112 GLU A C 1
ATOM 882 O O . GLU A 1 112 ? -9.090 3.792 -1.936 1.00 94.06 112 GLU A O 1
ATOM 887 N N . ASN A 1 113 ? -9.265 2.543 -0.078 1.00 96.81 113 ASN A N 1
ATOM 888 C CA . ASN A 1 113 ? -9.371 1.233 -0.716 1.00 96.81 113 ASN A CA 1
ATOM 889 C C . ASN A 1 113 ? -10.484 0.424 -0.021 1.00 96.81 113 ASN A C 1
ATOM 891 O O . ASN A 1 113 ? -11.285 0.966 0.738 1.00 96.81 113 ASN A O 1
ATOM 895 N N . VAL A 1 114 ? -10.568 -0.882 -0.286 1.00 95.19 114 VAL A N 1
ATOM 896 C CA . VAL A 1 114 ? -11.566 -1.789 0.312 1.00 95.19 114 VAL A CA 1
ATOM 897 C C . VAL A 1 114 ? -10.893 -2.955 1.041 1.00 95.19 114 VAL A C 1
ATOM 899 O O . VAL A 1 114 ? -11.375 -4.090 1.028 1.00 95.19 114 VAL A O 1
ATOM 902 N N . LEU A 1 115 ? -9.746 -2.690 1.675 1.00 94.00 115 LEU A N 1
ATOM 903 C CA . LEU A 1 115 ? -8.976 -3.701 2.393 1.00 94.00 115 LEU A CA 1
ATOM 904 C C . LEU A 1 115 ? -9.769 -4.236 3.582 1.00 94.00 115 LEU A C 1
ATOM 906 O O . LEU A 1 115 ? -10.185 -3.472 4.449 1.00 94.00 115 LEU A O 1
ATOM 910 N N . MET A 1 116 ? -9.901 -5.561 3.661 1.00 89.81 116 MET A N 1
ATOM 911 C CA . MET A 1 116 ? -10.517 -6.247 4.807 1.00 89.81 116 MET A CA 1
ATOM 912 C C . MET A 1 116 ? -9.491 -6.863 5.759 1.00 89.81 116 MET A C 1
ATOM 914 O O . MET A 1 116 ? -9.805 -7.185 6.903 1.00 89.81 116 MET A O 1
ATOM 918 N N . THR A 1 117 ? -8.250 -7.043 5.311 1.00 89.38 117 THR A N 1
ATOM 919 C CA . THR A 1 117 ? -7.172 -7.623 6.118 1.00 89.38 117 THR A CA 1
ATOM 920 C C . THR A 1 117 ? -5.825 -7.041 5.723 1.00 89.38 117 THR A C 1
ATOM 922 O O . THR A 1 117 ? -5.595 -6.767 4.546 1.00 89.38 117 THR A O 1
ATOM 925 N N . ILE A 1 118 ? -4.906 -6.966 6.685 1.00 91.88 118 ILE A N 1
ATOM 926 C CA . ILE A 1 118 ? -3.478 -6.748 6.434 1.00 91.88 118 ILE A CA 1
ATOM 927 C C . ILE A 1 118 ? -2.739 -8.069 6.704 1.00 91.88 118 ILE A C 1
ATOM 929 O O . ILE A 1 118 ? -2.973 -8.670 7.759 1.00 91.88 118 ILE A O 1
ATOM 933 N N . PRO A 1 119 ? -1.879 -8.547 5.785 1.00 94.00 119 PRO A N 1
ATOM 934 C CA . PRO A 1 119 ? -1.105 -9.769 5.980 1.00 94.00 119 PRO A CA 1
ATOM 935 C C . PRO A 1 119 ? -0.137 -9.616 7.155 1.00 94.00 119 PRO A C 1
ATOM 937 O O . PRO A 1 119 ? 0.437 -8.547 7.374 1.00 94.00 119 PRO A O 1
ATOM 940 N N . GLN A 1 120 ? 0.084 -10.696 7.905 1.00 91.38 120 GLN A N 1
ATOM 941 C CA . GLN A 1 120 ? 1.009 -10.683 9.044 1.00 91.38 120 GLN A CA 1
ATOM 942 C C . GLN A 1 120 ? 2.454 -10.371 8.614 1.00 91.38 120 GLN A C 1
ATOM 944 O O . GLN A 1 120 ? 3.238 -9.833 9.400 1.00 91.38 120 GLN A O 1
ATOM 949 N N . GLU A 1 121 ? 2.785 -10.668 7.358 1.00 96.00 121 GLU A N 1
ATOM 950 C CA . GLU A 1 121 ? 4.076 -10.458 6.719 1.00 96.00 121 GLU A CA 1
ATOM 951 C C . GLU A 1 121 ? 4.451 -8.974 6.601 1.00 96.00 121 GLU A C 1
ATOM 953 O O . GLU A 1 121 ? 5.631 -8.680 6.451 1.00 96.00 121 GLU A O 1
ATOM 958 N N . ILE A 1 122 ? 3.517 -8.027 6.780 1.00 94.00 122 ILE A N 1
ATOM 959 C CA . ILE A 1 122 ? 3.830 -6.586 6.887 1.00 94.00 122 ILE A CA 1
ATOM 960 C C . ILE A 1 122 ? 4.897 -6.305 7.962 1.00 94.00 122 ILE A C 1
ATOM 962 O O . ILE A 1 122 ? 5.730 -5.416 7.812 1.00 94.00 122 ILE A O 1
ATOM 966 N N . ALA A 1 123 ? 4.932 -7.123 9.019 1.00 90.38 123 ALA A N 1
ATOM 967 C CA . ALA A 1 123 ? 5.903 -7.046 10.109 1.00 90.38 123 ALA A CA 1
ATOM 968 C C . ALA A 1 123 ? 7.355 -7.279 9.662 1.00 90.38 123 ALA A C 1
ATOM 970 O O . ALA A 1 123 ? 8.301 -6.944 10.369 1.00 90.38 123 ALA A O 1
ATOM 971 N N . SER A 1 124 ? 7.538 -7.878 8.485 1.00 94.56 124 SER A N 1
ATOM 972 C CA . SER A 1 124 ? 8.843 -8.123 7.884 1.00 94.56 124 SER A CA 1
ATOM 973 C C . SER A 1 124 ? 9.418 -6.901 7.160 1.00 94.56 124 SER A C 1
ATOM 975 O O . SER A 1 124 ? 10.600 -6.937 6.805 1.00 94.56 124 SER A O 1
ATOM 977 N N . CYS A 1 125 ? 8.634 -5.835 6.962 1.00 94.56 125 CYS A N 1
ATOM 978 C CA . CYS A 1 125 ? 9.079 -4.553 6.415 1.00 94.56 125 CYS A CA 1
ATOM 979 C C . CYS A 1 125 ? 9.755 -3.722 7.515 1.00 94.56 125 CYS A C 1
ATOM 981 O O . CYS A 1 125 ? 9.202 -2.755 8.033 1.00 94.56 125 CYS A O 1
ATOM 983 N N . THR A 1 126 ? 10.967 -4.114 7.906 1.00 91.06 126 THR A N 1
ATOM 984 C CA . THR A 1 126 ? 11.675 -3.558 9.076 1.00 91.06 126 THR A CA 1
ATOM 985 C C . THR A 1 126 ? 12.048 -2.078 8.956 1.00 91.06 126 THR A C 1
ATOM 987 O O . THR A 1 126 ? 12.443 -1.475 9.947 1.00 91.06 126 THR A O 1
ATOM 990 N N . ARG A 1 127 ? 11.960 -1.489 7.758 1.00 94.94 127 ARG A N 1
ATOM 991 C CA . ARG A 1 127 ? 12.202 -0.058 7.519 1.00 94.94 127 ARG A CA 1
ATOM 992 C C . ARG A 1 127 ? 10.926 0.775 7.418 1.00 94.94 127 ARG A C 1
ATOM 994 O O . ARG A 1 127 ? 11.036 1.981 7.232 1.00 94.94 127 ARG A O 1
ATOM 1001 N N . LEU A 1 128 ? 9.746 0.167 7.562 1.00 95.19 128 LEU A N 1
ATOM 1002 C CA . LEU A 1 128 ? 8.477 0.863 7.383 1.00 95.19 128 LEU A CA 1
ATOM 1003 C C . LEU A 1 128 ? 8.280 1.904 8.490 1.00 95.19 128 LEU A C 1
ATOM 1005 O O . LEU A 1 128 ? 8.185 1.559 9.667 1.00 95.19 128 LEU A O 1
ATOM 1009 N N . GLN A 1 129 ? 8.212 3.170 8.091 1.00 89.12 129 GLN A N 1
ATOM 1010 C CA . GLN A 1 129 ? 8.025 4.329 8.965 1.00 89.12 129 GLN A CA 1
ATOM 1011 C C . GLN A 1 129 ? 6.619 4.909 8.832 1.00 89.12 129 GLN A C 1
ATOM 1013 O O . GLN A 1 129 ? 6.051 5.367 9.822 1.00 89.12 129 GLN A O 1
ATOM 1018 N N . THR A 1 130 ? 6.034 4.847 7.636 1.00 89.00 130 THR A N 1
ATOM 1019 C CA . THR A 1 130 ? 4.708 5.401 7.357 1.00 89.00 130 THR A CA 1
ATOM 1020 C C . THR A 1 130 ? 3.798 4.328 6.777 1.00 89.00 130 THR A C 1
ATOM 1022 O O . THR A 1 130 ? 4.082 3.762 5.721 1.00 89.00 130 THR A O 1
ATOM 1025 N N . LEU A 1 131 ? 2.677 4.076 7.452 1.00 93.44 131 LEU A N 1
ATOM 1026 C CA . LEU A 1 131 ? 1.621 3.179 6.995 1.00 93.44 131 LEU A CA 1
ATOM 1027 C C . LEU A 1 131 ? 0.273 3.904 7.040 1.00 93.44 131 LEU A C 1
ATOM 1029 O O . LEU A 1 131 ? -0.266 4.176 8.112 1.00 93.44 131 LEU A O 1
ATOM 1033 N N . LEU A 1 132 ? -0.273 4.212 5.867 1.00 86.44 132 LEU A N 1
ATOM 1034 C CA . LEU A 1 132 ? -1.551 4.908 5.719 1.00 86.44 132 LEU A CA 1
ATOM 1035 C C . LEU A 1 132 ? -2.603 3.927 5.205 1.00 86.44 132 LEU A C 1
ATOM 1037 O O . LEU A 1 132 ? -2.474 3.377 4.111 1.00 86.44 132 LEU A O 1
ATOM 1041 N N . LEU A 1 133 ? -3.622 3.685 6.023 1.00 88.69 133 LEU A N 1
ATOM 1042 C CA . LEU A 1 133 ? -4.689 2.714 5.794 1.00 88.69 133 LEU A CA 1
ATOM 1043 C C . LEU A 1 133 ? -6.076 3.344 5.935 1.00 88.69 133 LEU A C 1
ATOM 1045 O O . LEU A 1 133 ? -7.062 2.614 5.904 1.00 88.69 133 LEU A O 1
ATOM 1049 N N . GLN A 1 134 ? -6.198 4.660 6.100 1.00 82.69 134 GLN A N 1
ATOM 1050 C CA . GLN A 1 134 ? -7.483 5.311 6.334 1.00 82.69 134 GLN A CA 1
ATOM 1051 C C . GLN A 1 134 ? -8.491 5.096 5.201 1.00 82.69 134 GLN A C 1
ATOM 1053 O O . GLN A 1 134 ? -8.096 4.920 4.050 1.00 82.69 134 GLN A O 1
ATOM 1058 N N . ASN A 1 135 ? -9.790 5.148 5.508 1.00 83.94 135 ASN A N 1
ATOM 1059 C CA . ASN A 1 135 ? -10.870 4.913 4.537 1.00 83.94 135 ASN A CA 1
ATOM 1060 C C . ASN A 1 135 ? -10.743 3.531 3.861 1.00 83.94 135 ASN A C 1
ATOM 1062 O O . ASN A 1 135 ? -10.568 3.431 2.649 1.00 83.94 135 ASN A O 1
ATOM 1066 N N . ASN A 1 136 ? -10.776 2.470 4.664 1.00 88.25 136 ASN A N 1
ATOM 1067 C CA . ASN A 1 136 ? -10.757 1.071 4.216 1.00 88.25 136 ASN A CA 1
ATOM 1068 C C . ASN A 1 136 ? -11.859 0.284 4.954 1.00 88.25 136 ASN A C 1
ATOM 1070 O O . ASN A 1 136 ? -12.769 0.885 5.519 1.00 88.25 136 ASN A O 1
ATOM 1074 N N . CYS A 1 137 ? -11.816 -1.050 4.943 1.00 87.88 137 CYS A N 1
ATOM 1075 C CA . CYS A 1 137 ? -12.799 -1.911 5.608 1.00 87.88 137 CYS A CA 1
ATOM 1076 C C . CYS A 1 137 ? -12.151 -2.850 6.642 1.00 87.88 137 CYS A C 1
ATOM 1078 O O . CYS A 1 137 ? -12.597 -3.986 6.798 1.00 87.88 137 CYS A O 1
ATOM 1080 N N . LEU A 1 138 ? -11.065 -2.430 7.308 1.00 84.44 138 LEU A N 1
ATOM 1081 C CA . LEU A 1 138 ? -10.304 -3.291 8.219 1.00 84.44 138 LEU A CA 1
ATOM 1082 C C . LEU A 1 138 ? -11.052 -3.478 9.555 1.00 84.44 138 LEU A C 1
ATOM 1084 O O . LEU A 1 138 ? -11.103 -2.543 10.356 1.00 84.44 138 LEU A O 1
ATOM 1088 N N . PRO A 1 139 ? -11.551 -4.689 9.880 1.00 77.69 139 PRO A N 1
ATOM 1089 C CA . PRO A 1 139 ? -12.153 -4.962 11.180 1.00 77.69 139 PRO A CA 1
ATOM 1090 C C . PRO A 1 139 ? -11.091 -5.214 12.258 1.00 77.69 139 PRO A C 1
ATOM 1092 O O . PRO A 1 139 ? -11.398 -5.194 13.443 1.00 77.69 139 PRO A O 1
ATOM 1095 N N . ARG A 1 140 ? -9.842 -5.505 11.870 1.00 79.31 140 ARG A N 1
ATOM 1096 C CA . ARG A 1 140 ? -8.721 -5.780 12.776 1.00 79.31 140 ARG A CA 1
ATOM 1097 C C . ARG A 1 140 ? -7.375 -5.572 12.101 1.00 79.31 140 ARG A C 1
ATOM 1099 O O . ARG A 1 140 ? -7.258 -5.714 10.886 1.00 79.31 140 ARG A O 1
ATOM 1106 N N . LEU A 1 141 ? -6.354 -5.332 12.917 1.00 82.38 141 LEU A N 1
ATOM 1107 C CA . LEU A 1 141 ? -4.953 -5.343 12.498 1.00 82.38 141 LEU A CA 1
ATOM 1108 C C . LEU A 1 141 ? -4.258 -6.618 12.994 1.00 82.38 141 LEU A C 1
ATOM 1110 O O . LEU A 1 141 ? -4.598 -7.116 14.073 1.00 82.38 141 LEU A O 1
ATOM 1114 N N . PRO A 1 142 ? -3.288 -7.160 12.236 1.00 83.38 142 PRO A N 1
ATOM 1115 C CA . PRO A 1 142 ? -2.502 -8.294 12.688 1.00 83.38 142 PRO A CA 1
ATOM 1116 C C . PRO A 1 142 ? -1.601 -7.873 13.852 1.00 83.38 142 PRO A C 1
ATOM 1118 O O . PRO A 1 142 ? -0.965 -6.823 13.821 1.00 83.38 142 PRO A O 1
ATOM 1121 N N . LEU A 1 143 ? -1.483 -8.736 14.859 1.00 76.69 143 LEU A N 1
ATOM 1122 C CA . LEU A 1 143 ? -0.602 -8.511 16.014 1.00 76.69 143 LEU A CA 1
ATOM 1123 C C . LEU A 1 143 ? 0.863 -8.345 15.629 1.00 76.69 143 LEU A C 1
ATOM 1125 O O . LEU A 1 143 ? 1.619 -7.690 16.338 1.00 76.69 143 LEU A O 1
ATOM 1129 N N . SER A 1 144 ? 1.262 -8.948 14.510 1.00 82.69 144 SER A N 1
ATOM 1130 C CA . SER A 1 144 ? 2.617 -8.833 13.992 1.00 82.69 144 SER A CA 1
ATOM 1131 C C . SER A 1 144 ? 2.982 -7.385 13.655 1.00 82.69 144 SER A C 1
ATOM 1133 O O . SER A 1 144 ? 4.158 -7.047 13.722 1.00 82.69 144 SER A O 1
ATOM 1135 N N . LEU A 1 145 ? 2.003 -6.505 13.391 1.00 83.12 145 LEU A N 1
ATOM 1136 C CA . LEU A 1 145 ? 2.240 -5.075 13.173 1.00 83.12 145 LEU A CA 1
ATOM 1137 C C . LEU A 1 145 ? 2.933 -4.414 14.372 1.00 83.12 145 LEU A C 1
ATOM 1139 O O . LEU A 1 145 ? 3.679 -3.458 14.198 1.00 83.12 145 LEU A O 1
ATOM 1143 N N . ALA A 1 146 ? 2.748 -4.958 15.575 1.00 78.06 146 ALA A N 1
ATOM 1144 C CA . ALA A 1 146 ? 3.403 -4.459 16.773 1.00 78.06 146 ALA A CA 1
ATOM 1145 C C . ALA A 1 146 ? 4.933 -4.624 16.729 1.00 78.06 146 ALA A C 1
ATOM 1147 O O . ALA A 1 146 ? 5.646 -3.808 17.296 1.00 78.06 146 ALA A O 1
ATOM 1148 N N . ALA A 1 147 ? 5.460 -5.574 15.944 1.00 83.75 147 ALA A N 1
ATOM 1149 C CA . ALA A 1 147 ? 6.898 -5.668 15.683 1.00 83.75 147 ALA A CA 1
ATOM 1150 C C . ALA A 1 147 ? 7.468 -4.423 14.975 1.00 83.75 147 ALA A C 1
ATOM 1152 O O . ALA A 1 147 ? 8.681 -4.232 14.963 1.00 83.75 147 ALA A O 1
ATOM 1153 N N . LEU A 1 148 ? 6.609 -3.583 14.383 1.00 82.12 148 LEU A N 1
ATOM 1154 C CA . LEU A 1 148 ? 7.000 -2.319 13.768 1.00 82.12 148 LEU A CA 1
ATOM 1155 C C . LEU A 1 148 ? 6.930 -1.127 14.736 1.00 82.12 148 LEU A C 1
ATOM 1157 O O . LEU A 1 148 ? 7.346 -0.037 14.354 1.00 82.12 148 LEU A O 1
ATOM 1161 N N . SER A 1 149 ? 6.449 -1.292 15.976 1.00 73.94 149 SER A N 1
ATOM 1162 C CA . SER A 1 149 ? 6.188 -0.173 16.901 1.00 73.94 149 SER A CA 1
ATOM 1163 C C . SER A 1 149 ? 7.433 0.647 17.256 1.00 73.94 149 SER A C 1
ATOM 1165 O O . SER A 1 149 ? 7.307 1.788 17.686 1.00 73.94 149 SER A O 1
ATOM 1167 N N . GLY A 1 150 ? 8.631 0.074 17.103 1.00 75.12 150 GLY A N 1
ATOM 1168 C CA . GLY A 1 150 ? 9.899 0.768 17.336 1.00 75.12 150 GLY A CA 1
ATOM 1169 C C . GLY A 1 150 ? 10.351 1.678 16.187 1.00 75.12 150 GLY A C 1
ATOM 1170 O O . GLY A 1 150 ? 11.159 2.571 16.426 1.00 75.12 150 GLY A O 1
ATOM 1171 N N . GLN A 1 151 ? 9.849 1.470 14.963 1.00 82.06 151 GLN A N 1
ATOM 1172 C CA . GLN A 1 151 ? 10.234 2.261 13.783 1.00 82.06 151 GLN A CA 1
ATOM 1173 C C . GLN A 1 151 ? 9.080 3.015 13.119 1.00 82.06 151 GLN A C 1
ATOM 1175 O O . GLN A 1 151 ? 9.329 3.989 12.410 1.00 82.06 151 GLN A O 1
ATOM 1180 N N . LEU A 1 152 ? 7.835 2.579 13.323 1.00 80.88 152 LEU A N 1
ATOM 1181 C CA . LEU A 1 152 ? 6.670 3.178 12.690 1.00 80.88 152 LEU A CA 1
ATOM 1182 C C . LEU A 1 152 ? 6.407 4.551 13.319 1.00 80.88 152 LEU A C 1
ATOM 1184 O O . LEU A 1 152 ? 6.044 4.658 14.486 1.00 80.88 152 LEU A O 1
ATOM 1188 N N . GLN A 1 153 ? 6.615 5.601 12.534 1.00 83.19 153 GLN A N 1
ATOM 1189 C CA . GLN A 1 153 ? 6.434 6.994 12.940 1.00 83.19 153 GLN A CA 1
ATOM 1190 C C . GLN A 1 153 ? 4.994 7.456 12.729 1.00 83.19 153 GLN A C 1
ATOM 1192 O O . GLN A 1 153 ? 4.491 8.292 13.475 1.00 83.19 153 GLN A O 1
ATOM 1197 N N . GLN A 1 154 ? 4.330 6.912 11.710 1.00 80.00 154 GLN A N 1
ATOM 1198 C CA . GLN A 1 154 ? 2.976 7.288 11.345 1.00 80.00 154 GLN A CA 1
ATOM 1199 C C . GLN A 1 154 ? 2.156 6.053 10.978 1.00 80.00 154 GLN A C 1
ATOM 1201 O O . GLN A 1 154 ? 2.495 5.317 10.050 1.00 80.00 154 GLN A O 1
ATOM 1206 N N . LEU A 1 155 ? 1.045 5.871 11.691 1.00 84.50 155 LEU A N 1
ATOM 1207 C CA . LEU A 1 155 ? 0.002 4.905 11.375 1.00 84.50 155 LEU A CA 1
ATOM 1208 C C . LEU A 1 155 ? -1.340 5.627 11.345 1.00 84.50 155 LEU A C 1
ATOM 1210 O O . LEU A 1 155 ? -1.783 6.123 12.379 1.00 84.50 155 LEU A O 1
ATOM 1214 N N . ASP A 1 156 ? -1.999 5.646 10.191 1.00 77.00 156 ASP A N 1
ATOM 1215 C CA . ASP A 1 156 ? -3.373 6.140 10.082 1.00 77.00 156 ASP A CA 1
ATOM 1216 C C . ASP A 1 156 ? -4.315 4.997 9.705 1.00 77.00 156 ASP A C 1
ATOM 1218 O O . ASP A 1 156 ? -4.153 4.344 8.677 1.00 77.00 156 ASP A O 1
ATOM 1222 N N . ILE A 1 157 ? -5.292 4.742 10.570 1.00 80.88 157 ILE A N 1
ATOM 1223 C CA . ILE A 1 157 ? -6.312 3.690 10.445 1.00 80.88 157 ILE A CA 1
ATOM 1224 C C . ILE A 1 157 ? -7.719 4.268 10.640 1.00 80.88 157 ILE A C 1
ATOM 1226 O O . ILE A 1 157 ? -8.661 3.553 11.007 1.00 80.88 157 ILE A O 1
ATOM 1230 N N . SER A 1 158 ? -7.866 5.582 10.470 1.00 76.75 158 SER A N 1
ATOM 1231 C CA . SER A 1 158 ? -9.156 6.261 10.560 1.00 76.75 158 SER A CA 1
ATOM 1232 C C . SER A 1 158 ? -10.141 5.707 9.519 1.00 76.75 158 SER A C 1
ATOM 1234 O O . SER A 1 158 ? -9.749 5.146 8.497 1.00 76.75 158 SER A O 1
ATOM 1236 N N . ASN A 1 159 ? -11.442 5.775 9.808 1.00 77.94 159 ASN A N 1
ATOM 1237 C CA . ASN A 1 159 ? -12.507 5.386 8.871 1.00 77.94 159 ASN A CA 1
ATOM 1238 C C . ASN A 1 159 ? -12.362 3.972 8.257 1.00 77.94 159 ASN A C 1
ATOM 1240 O O . ASN A 1 159 ? -12.498 3.795 7.053 1.00 77.94 159 ASN A O 1
ATOM 1244 N N . ASN A 1 160 ? -12.034 2.964 9.071 1.00 70.25 160 ASN A N 1
ATOM 1245 C CA . ASN A 1 160 ? -11.894 1.567 8.624 1.00 70.25 160 ASN A CA 1
ATOM 1246 C C . ASN A 1 160 ? -13.051 0.656 9.056 1.00 70.25 160 ASN A C 1
ATOM 1248 O O . ASN A 1 160 ? -13.493 -0.217 8.320 1.00 70.25 160 ASN A O 1
ATOM 1252 N N . SER A 1 161 ? -13.506 0.841 10.289 1.00 69.50 161 SER A N 1
ATOM 1253 C CA . SER A 1 161 ? -14.680 0.211 10.886 1.00 69.50 161 SER A CA 1
ATOM 1254 C C . SER A 1 161 ? -14.961 0.941 12.200 1.00 69.50 161 SER A C 1
ATOM 1256 O O . SER A 1 161 ? -14.023 1.460 12.824 1.00 69.50 161 SER A O 1
ATOM 1258 N N . GLU A 1 162 ? -16.226 0.977 12.622 1.00 58.41 162 GLU A N 1
ATOM 1259 C CA . GLU A 1 162 ? -16.631 1.518 13.929 1.00 58.41 162 GLU A CA 1
ATOM 1260 C C . GLU A 1 162 ? -15.970 0.743 15.084 1.00 58.41 162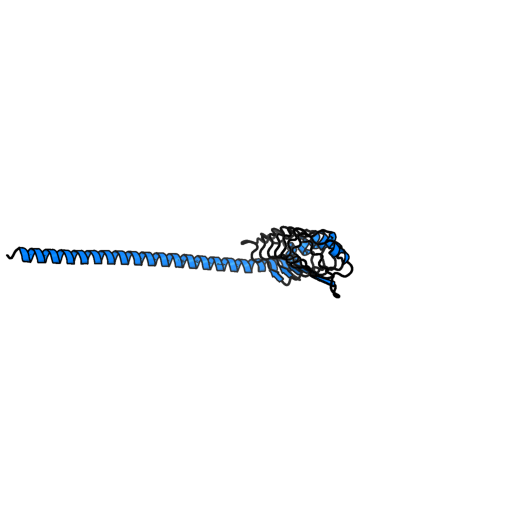 GLU A C 1
ATOM 1262 O O . GLU A 1 162 ? -15.598 1.332 16.098 1.00 58.41 162 GLU A O 1
ATOM 1267 N N . GLU A 1 163 ? -15.700 -0.552 14.883 1.00 59.78 163 GLU A N 1
ATOM 1268 C CA . GLU A 1 163 ? -14.999 -1.423 15.828 1.00 59.78 163 GLU A CA 1
ATOM 1269 C C . GLU A 1 163 ? -13.797 -2.090 15.146 1.00 59.78 163 GLU A C 1
ATOM 1271 O O . GLU A 1 163 ? -13.902 -3.168 14.561 1.00 59.78 163 GLU A O 1
ATOM 1276 N N . ILE A 1 164 ? -12.621 -1.457 15.208 1.00 59.81 164 ILE A N 1
ATOM 1277 C CA . ILE A 1 164 ? -11.373 -2.170 14.897 1.00 59.81 164 ILE A CA 1
ATOM 1278 C C . ILE A 1 164 ? -10.996 -2.997 16.127 1.00 59.81 164 ILE A C 1
ATOM 1280 O O . ILE A 1 164 ? -10.483 -2.469 17.114 1.00 59.81 164 ILE A O 1
ATOM 1284 N N . ILE A 1 165 ? -11.234 -4.302 16.067 1.00 55.44 165 ILE A N 1
ATOM 1285 C CA . ILE A 1 165 ? -10.908 -5.251 17.130 1.00 55.44 165 ILE A CA 1
ATOM 1286 C C . ILE A 1 165 ? -9.459 -5.702 16.958 1.00 55.44 165 ILE A C 1
ATOM 1288 O O . ILE A 1 165 ? -9.151 -6.544 16.121 1.00 55.44 165 ILE A O 1
ATOM 1292 N N . ILE A 1 166 ? -8.542 -5.213 17.787 1.00 59.91 166 ILE A N 1
ATOM 1293 C CA . ILE A 1 166 ? -7.189 -5.785 17.853 1.00 59.91 166 ILE A CA 1
ATOM 1294 C C . ILE A 1 166 ? -7.250 -7.028 18.755 1.00 59.91 166 ILE A C 1
ATOM 1296 O O . ILE A 1 166 ? -7.372 -6.914 19.972 1.00 59.91 166 ILE A O 1
ATOM 1300 N N . THR A 1 167 ? -7.228 -8.233 18.174 1.00 48.25 167 THR A N 1
ATOM 1301 C CA . THR A 1 167 ? -7.326 -9.487 18.945 1.00 48.25 167 THR A CA 1
ATOM 1302 C C . THR A 1 167 ? -5.987 -9.824 19.600 1.00 48.25 167 THR A C 1
ATOM 1304 O O . THR A 1 167 ? -5.057 -10.202 18.899 1.00 48.25 167 THR A O 1
ATOM 1307 N N . LEU A 1 168 ? -5.894 -9.744 20.929 1.00 43.59 168 LEU A N 1
ATOM 1308 C CA . LEU A 1 168 ? -4.722 -10.159 21.714 1.00 43.59 168 LEU A CA 1
ATOM 1309 C C . LEU A 1 168 ? -4.775 -11.675 22.029 1.00 43.59 168 LEU A C 1
ATOM 1311 O O . LEU A 1 168 ? -5.804 -12.139 22.521 1.00 43.59 168 LEU A O 1
ATOM 1315 N N . PRO A 1 169 ? -3.721 -12.488 21.789 1.00 43.66 169 PRO A N 1
ATOM 1316 C CA . PRO A 1 169 ? -3.707 -13.892 22.193 1.00 43.66 169 PRO A CA 1
ATOM 1317 C C . PRO A 1 169 ? -3.697 -14.027 23.721 1.00 43.66 169 PRO A C 1
ATOM 1319 O O . PRO A 1 169 ? -3.101 -13.218 24.419 1.00 43.66 169 PRO A O 1
ATOM 1322 N N . ALA A 1 170 ? -4.255 -15.110 24.265 1.00 40.00 170 ALA A N 1
ATOM 1323 C CA . ALA A 1 170 ? -4.279 -15.358 25.716 1.00 40.00 170 ALA A CA 1
ATOM 1324 C C . ALA A 1 170 ? -2.886 -15.594 26.360 1.00 40.00 170 ALA A C 1
ATOM 1326 O O . ALA A 1 170 ? -2.773 -15.728 27.574 1.00 40.00 170 ALA A O 1
ATOM 1327 N N . LYS A 1 171 ? -1.816 -15.661 25.555 1.00 43.41 171 LYS A N 1
ATOM 1328 C CA . LYS A 1 171 ? -0.416 -15.827 25.981 1.00 43.41 171 LYS A CA 1
ATOM 1329 C C . LYS A 1 171 ? 0.469 -14.769 25.312 1.00 43.41 171 LYS A C 1
ATOM 1331 O O . LYS A 1 171 ? 1.249 -15.101 24.423 1.00 43.41 171 LYS A O 1
ATOM 1336 N N . ILE A 1 172 ? 0.361 -13.498 25.694 1.00 42.09 172 ILE A N 1
ATOM 1337 C CA . ILE A 1 172 ? 1.320 -12.477 25.239 1.00 42.09 172 ILE A CA 1
ATOM 1338 C C . ILE A 1 172 ? 2.306 -12.198 26.363 1.00 42.09 172 ILE A C 1
ATOM 1340 O O . ILE A 1 172 ? 1.955 -11.618 27.381 1.00 42.09 172 ILE A O 1
ATOM 1344 N N . HIS A 1 173 ? 3.555 -12.597 26.143 1.00 40.41 173 HIS A N 1
ATOM 1345 C CA . HIS A 1 173 ? 4.679 -12.272 27.020 1.00 40.41 173 HIS A CA 1
ATOM 1346 C C . HIS A 1 173 ? 5.886 -11.687 26.274 1.00 40.41 173 HIS A C 1
ATOM 1348 O O . HIS A 1 173 ? 6.957 -11.621 26.864 1.00 40.41 173 HIS A O 1
ATOM 1354 N N . ARG A 1 174 ? 5.792 -11.303 24.991 1.00 44.25 174 ARG A N 1
ATOM 1355 C CA . ARG A 1 174 ? 7.025 -11.081 24.206 1.00 44.25 174 ARG A CA 1
ATOM 1356 C C . ARG A 1 174 ? 7.417 -9.663 23.825 1.00 44.25 174 ARG A C 1
ATOM 1358 O O . ARG A 1 174 ? 8.567 -9.508 23.446 1.00 44.25 174 ARG A O 1
ATOM 1365 N N . ASP A 1 175 ? 6.583 -8.649 24.015 1.00 50.41 175 ASP A N 1
ATOM 1366 C CA . ASP A 1 175 ? 7.071 -7.267 23.969 1.00 50.41 175 ASP A CA 1
ATOM 1367 C C . ASP A 1 175 ? 6.074 -6.316 24.643 1.00 50.41 175 ASP A C 1
ATOM 1369 O O . ASP A 1 175 ? 4.945 -6.147 24.183 1.00 50.41 175 ASP A O 1
ATOM 1373 N N . ALA A 1 176 ? 6.477 -5.718 25.763 1.00 47.09 176 ALA A N 1
ATOM 1374 C CA . ALA A 1 176 ? 5.648 -4.762 26.491 1.00 47.09 176 ALA A CA 1
ATOM 1375 C C . ALA A 1 176 ? 5.379 -3.496 25.661 1.00 47.09 176 ALA A C 1
ATOM 1377 O O . ALA A 1 176 ? 4.309 -2.909 25.795 1.00 47.09 176 ALA A O 1
ATOM 1378 N N . ASN A 1 177 ? 6.290 -3.117 24.758 1.00 55.75 177 ASN A N 1
ATOM 1379 C CA . ASN A 1 177 ? 6.138 -1.927 23.920 1.00 55.75 177 ASN A CA 1
ATOM 1380 C C . ASN A 1 177 ? 5.060 -2.134 22.853 1.00 55.75 177 ASN A C 1
ATOM 1382 O O . ASN A 1 177 ? 4.173 -1.297 22.706 1.00 55.75 177 ASN A O 1
ATOM 1386 N N . SER A 1 178 ? 5.067 -3.295 22.200 1.00 53.94 178 SER A N 1
ATOM 1387 C CA . SER A 1 178 ? 4.000 -3.762 21.313 1.00 53.94 178 SER A CA 1
ATOM 1388 C C . SER A 1 178 ? 2.615 -3.742 21.976 1.00 53.94 178 SER A C 1
ATOM 1390 O O . SER A 1 178 ? 1.641 -3.283 21.379 1.00 53.94 178 SER A O 1
ATOM 1392 N N . ILE A 1 179 ? 2.517 -4.215 23.227 1.00 54.44 179 ILE A N 1
ATOM 1393 C CA . ILE A 1 179 ? 1.261 -4.216 23.995 1.00 54.44 179 ILE A CA 1
ATOM 1394 C C . ILE A 1 179 ? 0.835 -2.785 24.324 1.00 54.44 179 ILE A C 1
ATOM 1396 O O . ILE A 1 179 ? -0.319 -2.438 24.105 1.00 54.44 179 ILE A O 1
ATOM 1400 N N . MET A 1 180 ? 1.750 -1.947 24.816 1.00 56.69 180 MET A N 1
ATOM 1401 C CA . MET A 1 180 ? 1.454 -0.554 25.164 1.00 56.69 180 MET A CA 1
ATOM 1402 C C . MET A 1 180 ? 1.028 0.267 23.947 1.00 56.69 180 MET A C 1
ATOM 1404 O O . MET A 1 180 ? 0.100 1.061 24.046 1.00 56.69 180 MET A O 1
ATOM 1408 N N . TRP A 1 181 ? 1.644 0.035 22.790 1.00 66.38 181 TRP A N 1
ATOM 1409 C CA . TRP A 1 181 ? 1.259 0.674 21.538 1.00 66.38 181 TRP A CA 1
ATOM 1410 C C . TRP A 1 181 ? -0.144 0.242 21.083 1.00 66.38 181 TRP A C 1
ATOM 1412 O O . TRP A 1 181 ? -0.980 1.091 20.782 1.00 66.38 181 TRP A O 1
ATOM 1422 N N . ILE A 1 182 ? -0.459 -1.060 21.139 1.00 63.22 182 ILE A N 1
ATOM 1423 C CA . ILE A 1 182 ? -1.815 -1.571 20.865 1.00 63.22 182 ILE A CA 1
ATOM 1424 C C . ILE A 1 182 ? -2.844 -0.992 21.847 1.00 63.22 182 ILE A C 1
ATOM 1426 O O . ILE A 1 182 ? -3.926 -0.574 21.433 1.00 63.22 182 ILE A O 1
ATOM 1430 N N . LEU A 1 183 ? -2.520 -0.954 23.142 1.00 55.22 183 LEU A N 1
ATOM 1431 C CA . LEU A 1 183 ? -3.387 -0.385 24.173 1.00 55.22 183 LEU A CA 1
ATOM 1432 C C . LEU A 1 183 ? -3.595 1.122 23.965 1.00 55.22 183 LEU A C 1
ATOM 1434 O O . LEU A 1 183 ? -4.707 1.604 24.158 1.00 55.22 183 LEU A O 1
ATOM 1438 N N . SER A 1 184 ? -2.572 1.857 23.516 1.00 62.66 184 SER A N 1
ATOM 1439 C CA . SER A 1 184 ? -2.686 3.277 23.159 1.00 62.66 184 SER A CA 1
ATOM 1440 C C . SER A 1 184 ? -3.669 3.486 22.005 1.00 62.66 184 SER A C 1
ATOM 1442 O O . SER A 1 184 ? -4.556 4.332 22.101 1.00 62.66 184 SER A O 1
ATOM 1444 N N . LEU A 1 185 ? -3.584 2.655 20.957 1.00 63.62 185 LEU A N 1
ATOM 1445 C CA . LEU A 1 185 ? -4.525 2.685 19.829 1.00 63.62 185 LEU A CA 1
ATOM 1446 C C . LEU A 1 185 ? -5.972 2.388 20.267 1.00 63.62 185 LEU A C 1
ATOM 1448 O O . LEU A 1 185 ? -6.920 2.942 19.707 1.00 63.62 185 LEU A O 1
ATOM 1452 N N . GLN A 1 186 ? -6.160 1.529 21.275 1.00 61.22 186 GLN A N 1
ATOM 1453 C CA . GLN A 1 186 ? -7.476 1.243 21.858 1.00 61.22 186 GLN A CA 1
ATOM 1454 C C . GLN A 1 186 ? -7.994 2.392 22.734 1.00 61.22 186 GLN A C 1
ATOM 1456 O O . GLN A 1 186 ? -9.180 2.716 22.664 1.00 61.22 186 GLN A O 1
ATOM 1461 N N . GLN A 1 187 ? -7.136 3.024 23.543 1.00 57.69 187 GLN A N 1
ATOM 1462 C CA . GLN A 1 187 ? -7.535 4.120 24.428 1.00 57.69 187 GLN A CA 1
ATOM 1463 C C . GLN A 1 187 ? -7.983 5.353 23.644 1.00 57.69 187 GLN A C 1
ATOM 1465 O O . GLN A 1 187 ? -9.043 5.893 23.955 1.00 57.69 187 GLN A O 1
ATOM 1470 N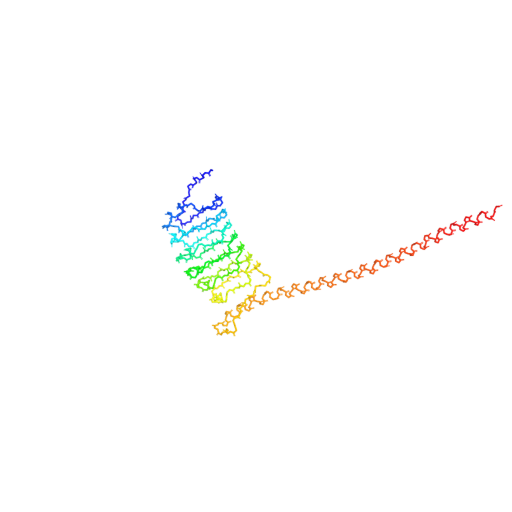 N . GLU A 1 188 ? -7.258 5.773 22.607 1.00 57.16 188 GLU A N 1
ATOM 1471 C CA . GLU A 1 188 ? -7.648 6.940 21.800 1.00 57.16 188 GLU A CA 1
ATOM 1472 C C . GLU A 1 188 ? -9.031 6.763 21.145 1.00 57.16 188 GLU A C 1
ATOM 1474 O O . GLU A 1 188 ? -9.850 7.691 21.128 1.00 57.16 188 GLU A O 1
ATOM 1479 N N . LYS A 1 189 ? -9.355 5.542 20.694 1.00 56.16 189 LYS A N 1
ATOM 1480 C CA . LYS A 1 189 ? -10.685 5.219 20.152 1.00 56.16 189 LYS A CA 1
ATOM 1481 C C . LYS A 1 189 ? -11.759 5.059 21.226 1.00 56.16 189 LYS A C 1
ATOM 1483 O O . LYS A 1 189 ? -12.859 5.577 21.043 1.00 56.16 189 LYS A O 1
ATOM 1488 N N . GLY A 1 190 ? -11.455 4.413 22.353 1.00 57.44 190 GLY A N 1
ATOM 1489 C CA . GLY A 1 190 ? -12.390 4.268 23.475 1.00 57.44 190 GLY A CA 1
ATOM 1490 C C . GLY A 1 190 ? -12.856 5.622 24.013 1.00 57.44 190 GLY A C 1
ATOM 1491 O O . GLY A 1 190 ? -14.054 5.857 24.146 1.00 57.44 190 GLY A O 1
ATOM 1492 N N . HIS A 1 191 ? -11.930 6.569 24.189 1.00 52.22 191 HIS A N 1
ATOM 1493 C CA . HIS A 1 191 ? -12.260 7.929 24.625 1.00 52.22 191 HIS A CA 1
ATOM 1494 C C . HIS A 1 191 ? -13.123 8.682 23.603 1.00 52.22 191 HIS A C 1
ATOM 1496 O O . HIS A 1 191 ? -14.000 9.452 23.997 1.00 52.22 191 HIS A O 1
ATOM 1502 N N . SER A 1 192 ? -12.901 8.454 22.305 1.00 50.47 192 SER A N 1
ATOM 1503 C CA . SER A 1 192 ? -13.702 9.057 21.234 1.00 50.47 192 SER A CA 1
ATOM 1504 C C . SER A 1 192 ? -15.136 8.516 21.225 1.00 50.47 192 SER A C 1
ATOM 1506 O O . SER A 1 192 ? -16.087 9.290 21.142 1.00 50.47 192 SER A O 1
ATOM 1508 N N . ILE A 1 193 ? -15.306 7.204 21.410 1.00 54.62 193 ILE A N 1
ATOM 1509 C CA . ILE A 1 193 ? -16.620 6.554 21.515 1.00 54.62 193 ILE A CA 1
ATOM 1510 C C . ILE A 1 193 ? -17.352 6.991 22.791 1.00 54.62 193 ILE A C 1
ATOM 1512 O O . ILE A 1 193 ? -18.531 7.332 22.733 1.00 54.62 193 ILE A O 1
ATOM 1516 N N . ASP A 1 194 ? -16.675 7.040 23.938 1.00 59.47 194 ASP A N 1
ATOM 1517 C CA . ASP A 1 194 ? -17.284 7.460 25.207 1.00 59.47 194 ASP A CA 1
ATOM 1518 C C . ASP A 1 194 ? -17.635 8.951 25.230 1.00 59.47 194 ASP A C 1
ATOM 1520 O O . ASP A 1 194 ? -18.570 9.360 25.925 1.00 59.47 194 ASP A O 1
ATOM 1524 N N . ARG A 1 195 ? -16.893 9.783 24.488 1.00 60.16 195 ARG A N 1
ATOM 1525 C CA . ARG A 1 195 ? -17.246 11.188 24.253 1.00 60.16 195 ARG A CA 1
ATOM 1526 C C . ARG A 1 195 ? -18.525 11.279 23.420 1.00 60.16 195 ARG A C 1
ATOM 1528 O O . ARG A 1 195 ? -19.467 11.923 23.867 1.00 60.16 195 ARG A O 1
ATOM 1535 N N . LEU A 1 196 ? -18.587 10.582 22.284 1.00 51.12 196 LEU A N 1
ATOM 1536 C CA . LEU A 1 196 ? -19.761 10.584 21.406 1.00 51.12 196 LEU A CA 1
ATOM 1537 C C . LEU A 1 196 ? -21.003 10.001 22.094 1.00 51.12 196 LEU A C 1
ATOM 1539 O O . LEU A 1 196 ? -22.082 10.569 21.984 1.00 51.12 196 LEU A O 1
ATOM 1543 N N . LYS A 1 197 ? -20.867 8.926 22.881 1.00 62.41 197 LYS A N 1
ATOM 1544 C CA . LYS A 1 197 ? -21.974 8.373 23.682 1.00 62.41 197 LYS A CA 1
ATOM 1545 C C . LYS A 1 197 ? -22.500 9.373 24.711 1.00 62.41 197 LYS A C 1
ATOM 1547 O O . LYS A 1 197 ? -23.709 9.476 24.896 1.00 62.41 197 LYS A O 1
ATOM 1552 N N . ARG A 1 198 ? -21.612 10.120 25.378 1.00 65.75 198 ARG A N 1
ATOM 1553 C CA . ARG A 1 198 ? -22.015 11.190 26.305 1.00 65.75 198 ARG A CA 1
ATOM 1554 C C . ARG A 1 198 ? -22.741 12.318 25.583 1.00 65.75 198 ARG A C 1
ATOM 1556 O O . ARG A 1 198 ? -23.757 12.783 26.081 1.00 65.75 198 ARG A O 1
ATOM 1563 N N . GLU A 1 199 ? -22.250 12.715 24.418 1.00 59.47 199 GLU A N 1
ATOM 1564 C CA . GLU A 1 199 ? -22.851 13.768 23.599 1.00 59.47 199 GLU A CA 1
ATOM 1565 C C . GLU A 1 199 ? -24.240 13.362 23.083 1.00 59.47 199 GLU A C 1
ATOM 1567 O O . GLU A 1 199 ? -25.196 14.112 23.252 1.00 59.47 199 GLU A O 1
ATOM 1572 N N . VAL A 1 200 ? -24.398 12.127 22.598 1.00 64.50 200 VAL A N 1
ATOM 1573 C CA . VAL A 1 200 ? -25.702 11.558 22.219 1.00 64.50 200 VAL A CA 1
ATOM 1574 C C . VAL A 1 200 ? -26.666 11.510 23.409 1.00 64.50 200 VAL A C 1
ATOM 1576 O O . VAL A 1 200 ? -27.818 11.914 23.270 1.00 64.50 200 VAL A O 1
ATOM 1579 N N . ASN A 1 201 ? -26.213 11.071 24.587 1.00 76.00 201 ASN A N 1
ATOM 1580 C CA . ASN A 1 201 ? -27.061 11.020 25.782 1.00 76.00 201 ASN A CA 1
ATOM 1581 C C . ASN A 1 201 ? -27.500 12.418 26.255 1.00 76.00 201 ASN A C 1
ATOM 1583 O O . ASN A 1 201 ? -28.639 12.574 26.692 1.00 76.00 201 ASN A O 1
ATOM 1587 N N . MET A 1 202 ? -26.627 13.430 26.164 1.00 75.56 202 MET A N 1
ATOM 1588 C CA . MET A 1 202 ? -26.996 14.819 26.471 1.00 75.56 202 MET A CA 1
ATOM 1589 C C . MET A 1 202 ? -28.046 15.336 25.486 1.00 75.56 202 MET A C 1
ATOM 1591 O O . MET A 1 202 ? -29.097 15.797 25.916 1.00 75.56 202 MET A O 1
ATOM 1595 N N . LEU A 1 203 ? -27.824 15.154 24.180 1.00 71.56 203 LEU A N 1
ATOM 1596 C CA . LEU A 1 203 ? -28.773 15.585 23.147 1.00 71.56 203 LEU A CA 1
ATOM 1597 C C . LEU A 1 203 ? -30.145 14.906 23.288 1.00 71.56 203 LEU A C 1
ATOM 1599 O O . LEU A 1 203 ? -31.177 15.539 23.071 1.00 71.56 203 LEU A O 1
ATOM 1603 N N . GLN A 1 204 ? -30.182 13.633 23.688 1.00 77.19 204 GLN A N 1
ATOM 1604 C CA . GLN A 1 204 ? -31.436 12.933 23.981 1.00 77.19 204 GLN A CA 1
ATOM 1605 C C . GLN A 1 204 ? -32.160 13.514 25.201 1.00 77.19 204 GLN A C 1
ATOM 1607 O O . GLN A 1 204 ? -33.385 13.639 25.179 1.00 77.19 204 GLN A O 1
ATOM 1612 N N . HIS A 1 205 ? -31.427 13.873 26.258 1.00 83.31 205 HIS A N 1
ATOM 1613 C CA . HIS A 1 205 ? -32.012 14.493 27.445 1.00 83.31 205 HIS A CA 1
ATOM 1614 C C . HIS A 1 205 ? -32.587 15.879 27.136 1.00 83.31 205 HIS A C 1
ATOM 1616 O O . HIS A 1 205 ? -33.726 16.166 27.512 1.00 83.31 205 HIS A O 1
ATOM 1622 N N . ASP A 1 206 ? -31.837 16.692 26.392 1.00 81.75 206 ASP A N 1
ATOM 1623 C CA . ASP A 1 206 ? -32.260 18.026 25.969 1.00 81.75 206 ASP A CA 1
ATOM 1624 C C . ASP A 1 206 ? -33.518 17.953 25.094 1.00 81.75 206 ASP A C 1
ATOM 1626 O O . ASP A 1 206 ? -34.461 18.717 25.304 1.00 81.75 206 ASP A O 1
ATOM 1630 N N . ASN A 1 207 ? -33.598 16.976 24.181 1.00 76.38 207 ASN A N 1
ATOM 1631 C CA . ASN A 1 207 ? -34.789 16.770 23.357 1.00 76.38 207 ASN A CA 1
ATOM 1632 C C . ASN A 1 207 ? -36.026 16.397 24.197 1.00 76.38 207 ASN A C 1
ATOM 1634 O O . ASN A 1 207 ? -37.101 16.953 23.988 1.00 76.38 207 ASN A O 1
ATOM 1638 N N . ILE A 1 208 ? -35.882 15.516 25.195 1.00 85.12 208 ILE A N 1
ATOM 1639 C CA . ILE A 1 208 ? -36.985 15.163 26.110 1.00 85.12 208 ILE A CA 1
ATOM 1640 C C . ILE A 1 208 ? -37.440 16.385 26.922 1.00 85.12 208 ILE A C 1
ATOM 1642 O O . ILE A 1 208 ? -38.636 16.553 27.169 1.00 85.12 208 ILE A O 1
ATOM 1646 N N . SER A 1 209 ? -36.505 17.236 27.357 1.00 85.31 209 SER A N 1
ATOM 1647 C CA . SER A 1 209 ? -36.840 18.478 28.061 1.00 85.31 209 SER A CA 1
ATOM 1648 C C . SER A 1 209 ? -37.629 19.428 27.160 1.00 85.31 209 SER A C 1
ATOM 1650 O O . SER A 1 209 ? -38.697 19.897 27.554 1.00 85.31 209 SER A O 1
ATOM 1652 N N . ALA A 1 210 ? -37.164 19.636 25.926 1.00 82.75 210 ALA A N 1
ATOM 1653 C CA . ALA A 1 210 ? -37.837 20.479 24.943 1.00 82.75 210 ALA A CA 1
ATOM 1654 C C . ALA A 1 210 ? -39.244 19.959 24.591 1.00 82.75 210 ALA A C 1
ATOM 1656 O O . ALA A 1 210 ? -40.188 20.740 24.489 1.00 82.75 210 ALA A O 1
ATOM 1657 N N . GLU A 1 211 ? -39.425 18.640 24.465 1.00 84.62 211 GLU A N 1
ATOM 1658 C CA . GLU A 1 211 ? -40.738 18.027 24.229 1.00 84.62 211 GLU A CA 1
ATOM 1659 C C . GLU A 1 211 ? -41.712 18.258 25.395 1.00 84.62 211 GLU A C 1
ATOM 1661 O O . GLU A 1 211 ? -42.899 18.511 25.170 1.00 84.62 211 GLU A O 1
ATOM 1666 N N . ARG A 1 212 ? -41.227 18.219 26.644 1.00 87.88 212 ARG A N 1
ATOM 1667 C CA . ARG A 1 212 ? -42.041 18.516 27.835 1.00 87.88 212 ARG A CA 1
ATOM 1668 C C . ARG A 1 212 ? -42.437 19.983 27.913 1.00 87.88 212 ARG A C 1
ATOM 1670 O O . ARG A 1 212 ? -43.588 20.276 28.227 1.00 87.88 212 ARG A O 1
ATOM 1677 N N . GLU A 1 213 ? -41.509 20.891 27.627 1.00 89.19 213 GLU A N 1
ATOM 1678 C CA . GLU A 1 213 ? -41.798 22.327 27.561 1.00 89.19 213 GLU A CA 1
ATOM 1679 C C . GLU A 1 213 ? -42.825 22.630 26.467 1.00 89.19 213 GLU A C 1
ATOM 1681 O O . GLU A 1 213 ? -43.810 23.323 26.718 1.00 89.19 213 GLU A O 1
ATOM 1686 N N . LEU A 1 214 ? -42.667 22.025 25.285 1.00 89.69 214 LEU A N 1
ATOM 1687 C CA . LEU A 1 214 ? -43.626 22.156 24.192 1.00 89.69 214 LEU A CA 1
ATOM 1688 C C . LEU A 1 214 ? -45.017 21.630 24.579 1.00 89.69 214 LEU A C 1
ATOM 1690 O O . LEU A 1 214 ? -46.021 22.228 24.197 1.00 89.69 214 LEU A O 1
ATOM 1694 N N . ALA A 1 215 ? -45.097 20.523 25.323 1.00 89.81 215 ALA A N 1
ATOM 1695 C CA . ALA A 1 215 ? -46.366 19.987 25.811 1.00 89.81 215 ALA A CA 1
ATOM 1696 C C . ALA A 1 215 ? -47.048 20.939 26.808 1.00 89.81 215 ALA A C 1
ATOM 1698 O O . ALA A 1 215 ? -48.236 21.218 26.665 1.00 89.81 215 ALA A O 1
ATOM 1699 N N . MET A 1 216 ? -46.292 21.496 27.761 1.00 91.38 216 MET A N 1
ATOM 1700 C CA . MET A 1 216 ? -46.821 22.478 28.715 1.00 91.38 216 MET A CA 1
ATOM 1701 C C . MET A 1 216 ? -47.324 23.744 28.017 1.00 91.38 216 MET A C 1
ATOM 1703 O O . MET A 1 216 ? -48.388 24.260 28.363 1.00 91.38 216 MET A O 1
ATOM 1707 N N . GLU A 1 217 ? -46.598 24.232 27.010 1.00 88.25 217 GLU A N 1
ATOM 1708 C CA . GLU A 1 217 ? -47.016 25.427 26.280 1.00 88.25 217 GLU A CA 1
ATOM 1709 C C . GLU A 1 217 ? -48.260 25.159 25.418 1.00 88.25 217 GLU A C 1
ATOM 1711 O O . GLU A 1 217 ? -49.150 26.005 25.342 1.00 88.25 217 GLU A O 1
ATOM 1716 N N . LYS A 1 218 ? -48.399 23.954 24.845 1.00 89.88 218 LYS A N 1
ATOM 1717 C CA . LYS A 1 218 ? -49.634 23.532 24.161 1.00 89.88 218 LYS A CA 1
ATOM 1718 C C . LYS A 1 218 ? -50.842 23.505 25.101 1.00 89.88 218 LYS A C 1
ATOM 1720 O O . LYS A 1 218 ? -51.893 24.020 24.725 1.00 89.88 218 LYS A O 1
ATOM 1725 N N . ASP A 1 219 ? -50.697 22.975 26.314 1.00 92.25 219 ASP A N 1
ATOM 1726 C CA . ASP A 1 219 ? -51.777 22.973 27.315 1.00 92.25 219 ASP A CA 1
ATOM 1727 C C . ASP A 1 219 ? -52.163 24.398 27.740 1.00 92.25 219 ASP A C 1
ATOM 1729 O O . ASP A 1 219 ? -53.344 24.726 27.912 1.00 92.25 219 ASP A O 1
ATOM 1733 N N . ARG A 1 220 ? -51.170 25.284 27.863 1.00 93.00 220 ARG A N 1
ATOM 1734 C CA . ARG A 1 220 ? -51.389 26.700 28.168 1.00 93.00 220 ARG A CA 1
ATOM 1735 C C . ARG A 1 220 ? -52.143 27.410 27.045 1.00 93.00 220 ARG A C 1
ATOM 1737 O O . ARG A 1 220 ? -53.082 28.152 27.334 1.00 93.00 220 ARG A O 1
ATOM 1744 N N . ILE A 1 221 ? -51.782 27.151 25.788 1.00 89.25 221 ILE A N 1
ATOM 1745 C CA . ILE A 1 221 ? -52.500 27.663 24.614 1.00 89.25 221 ILE A CA 1
ATOM 1746 C C . ILE A 1 221 ? -53.946 27.156 24.613 1.00 89.25 221 ILE A C 1
ATOM 1748 O O . ILE A 1 221 ? -54.857 27.973 24.522 1.00 89.25 221 ILE A O 1
ATOM 1752 N N . ALA A 1 222 ? -54.176 25.855 24.812 1.00 91.31 222 ALA A N 1
ATOM 1753 C CA . ALA A 1 222 ? -55.525 25.284 24.858 1.00 91.31 222 ALA A CA 1
ATOM 1754 C C . ALA A 1 222 ? -56.388 25.905 25.975 1.00 91.31 222 ALA A C 1
ATOM 1756 O O . ALA A 1 222 ? -57.573 26.185 25.787 1.00 91.31 222 ALA A O 1
ATOM 1757 N N . THR A 1 223 ? -55.784 26.183 27.135 1.00 92.44 223 THR A N 1
ATOM 1758 C CA . THR A 1 223 ? -56.462 26.870 28.245 1.00 92.44 223 THR A CA 1
ATOM 1759 C C . THR A 1 223 ? -56.856 28.299 27.864 1.00 92.44 223 THR A C 1
ATOM 1761 O O . THR A 1 223 ? -57.984 28.720 28.126 1.00 92.44 223 THR A O 1
ATOM 1764 N N . LEU A 1 224 ? -55.946 29.048 27.235 1.00 91.19 224 LEU A N 1
ATOM 1765 C CA . LEU A 1 224 ? -56.203 30.415 26.770 1.00 91.19 224 LEU A CA 1
ATOM 1766 C C . LEU A 1 224 ? -57.262 30.455 25.662 1.00 91.19 224 LEU A C 1
ATOM 1768 O O . LEU A 1 224 ? -58.108 31.347 25.663 1.00 91.19 224 LEU A O 1
ATOM 1772 N N . GLU A 1 225 ? -57.258 29.483 24.751 1.00 89.69 225 GLU A N 1
ATOM 1773 C CA . GLU A 1 225 ? -58.294 29.330 23.728 1.00 89.69 225 GLU A CA 1
ATOM 1774 C C . GLU A 1 225 ? -59.665 29.085 24.359 1.00 89.69 225 GLU A C 1
ATOM 1776 O O . GLU A 1 225 ? -60.617 29.776 24.006 1.00 89.69 225 GLU A O 1
ATOM 1781 N N . GLY A 1 226 ? -59.760 28.198 25.356 1.00 88.25 226 GLY A N 1
ATOM 1782 C CA . GLY A 1 226 ? -61.002 27.974 26.099 1.00 88.25 226 GLY A CA 1
ATOM 1783 C C . GLY A 1 226 ? -61.512 29.236 26.804 1.00 88.25 226 GLY A C 1
ATOM 1784 O O . GLY A 1 226 ? -62.696 29.562 26.710 1.00 88.25 226 GLY A O 1
ATOM 1785 N N . GLN A 1 227 ? -60.624 29.995 27.458 1.00 89.44 227 GLN A N 1
ATOM 1786 C CA . GLN A 1 227 ? -60.976 31.285 28.072 1.00 89.44 227 GLN A CA 1
ATOM 1787 C C . GLN A 1 227 ? -61.463 32.299 27.034 1.00 89.44 227 GLN A C 1
ATOM 1789 O O . GLN A 1 227 ? -62.462 32.983 27.261 1.00 89.44 227 GLN A O 1
ATOM 1794 N N . LYS A 1 228 ? -60.791 32.372 25.881 1.00 88.56 228 LYS A N 1
ATOM 1795 C CA . LYS A 1 228 ? -61.206 33.211 24.757 1.00 88.56 228 LYS A CA 1
ATOM 1796 C C . LYS A 1 228 ? -62.610 32.831 24.276 1.00 88.56 228 LYS A C 1
ATOM 1798 O O . LYS A 1 228 ? -63.434 33.725 24.125 1.00 88.56 228 LYS A O 1
ATOM 1803 N N . THR A 1 229 ? -62.916 31.542 24.106 1.00 88.38 229 THR A N 1
ATOM 1804 C CA . THR A 1 229 ? -64.249 31.091 23.661 1.00 88.38 229 THR A CA 1
ATOM 1805 C C . THR A 1 229 ? -65.345 31.445 24.670 1.00 88.38 229 THR A C 1
ATOM 1807 O O . THR A 1 229 ? -66.441 31.838 24.280 1.00 88.38 229 THR A O 1
ATOM 1810 N N . VAL A 1 230 ? -65.066 31.333 25.976 1.00 87.06 230 VAL A N 1
ATOM 1811 C CA . VAL A 1 230 ? -66.009 31.753 27.030 1.00 87.06 230 VAL A CA 1
ATOM 1812 C C . VAL A 1 230 ? -66.291 33.251 26.934 1.00 87.06 230 VAL A C 1
ATOM 1814 O O . VAL A 1 230 ? -67.454 33.643 26.905 1.00 87.06 230 VAL A O 1
ATOM 1817 N N . LEU A 1 231 ? -65.247 34.076 26.810 1.00 85.19 231 LEU A N 1
ATOM 1818 C CA . LEU A 1 231 ? -65.398 35.524 26.658 1.00 85.19 231 LEU A CA 1
ATOM 1819 C C . LEU A 1 231 ? -66.177 35.898 25.388 1.00 85.19 231 LEU A C 1
ATOM 1821 O O . LEU A 1 231 ? -67.040 36.772 25.437 1.00 85.19 231 LEU A O 1
ATOM 1825 N N . GLU A 1 232 ? -65.913 35.232 24.261 1.00 84.56 232 GLU A N 1
ATOM 1826 C CA . GLU A 1 232 ? -66.655 35.433 23.009 1.00 84.56 232 GLU A CA 1
ATOM 1827 C C . GLU A 1 232 ? -68.151 35.100 23.172 1.00 84.56 232 GLU A C 1
ATOM 1829 O O . GLU A 1 232 ? -69.004 35.892 22.763 1.00 84.56 232 GLU A O 1
ATOM 1834 N N . ASN A 1 233 ? -68.482 33.992 23.846 1.00 81.31 233 ASN A N 1
ATOM 1835 C CA . ASN A 1 233 ? -69.867 33.603 24.143 1.00 81.31 233 ASN A CA 1
ATOM 1836 C C . ASN A 1 233 ? -70.568 34.578 25.105 1.00 81.31 233 ASN A C 1
ATOM 1838 O O . ASN A 1 233 ? -71.744 34.901 24.911 1.00 81.31 233 ASN A O 1
ATOM 1842 N N . ASP A 1 234 ? -69.869 35.057 26.137 1.00 80.19 234 ASP A N 1
ATOM 1843 C CA . ASP A 1 234 ? -70.409 36.024 27.096 1.00 80.19 234 ASP A CA 1
ATOM 1844 C C . ASP A 1 234 ? -70.759 37.342 26.402 1.00 80.19 234 ASP A C 1
ATOM 1846 O O . ASP A 1 234 ? -71.862 37.863 26.596 1.00 80.19 234 ASP A O 1
ATOM 1850 N N . ILE A 1 235 ? -69.874 37.829 25.525 1.00 77.62 235 ILE A N 1
ATOM 1851 C CA . ILE A 1 235 ? -70.120 39.004 24.685 1.00 77.62 235 ILE A CA 1
ATOM 1852 C C . ILE A 1 235 ? -71.358 38.776 23.804 1.00 77.62 235 ILE A C 1
ATOM 1854 O O . ILE A 1 235 ? -72.277 39.597 23.820 1.00 77.62 235 ILE A O 1
ATOM 1858 N N . GLU A 1 236 ? -71.447 37.650 23.087 1.00 71.94 236 GLU A N 1
ATOM 1859 C CA . GLU A 1 236 ? -72.597 37.350 22.219 1.00 71.94 236 GLU A CA 1
ATOM 1860 C C . GLU A 1 236 ? -73.923 37.246 23.006 1.00 71.94 236 GLU A C 1
ATOM 1862 O O . GLU A 1 236 ? -74.975 37.714 22.555 1.00 71.94 236 GLU A O 1
ATOM 1867 N N . SER A 1 237 ? -73.890 36.674 24.214 1.00 69.56 237 SER A N 1
ATOM 1868 C CA . SER A 1 237 ? -75.060 36.559 25.093 1.00 69.56 237 SER A CA 1
ATOM 1869 C C . SER A 1 237 ? -75.498 37.903 25.693 1.00 69.56 237 SER A C 1
ATOM 1871 O O . SER A 1 237 ? -76.702 38.148 25.836 1.00 69.56 237 SER A O 1
ATOM 1873 N N . GLY A 1 238 ? -74.545 38.795 25.989 1.00 63.75 238 GLY A N 1
ATOM 1874 C CA . GLY A 1 238 ? -74.787 40.168 26.431 1.00 63.75 238 GLY A CA 1
ATOM 1875 C C . GLY A 1 238 ? -75.512 40.983 25.362 1.00 63.75 238 GLY A C 1
ATOM 1876 O O . GLY A 1 238 ? -76.561 41.564 25.643 1.00 63.75 238 GLY A O 1
ATOM 1877 N N . PHE A 1 239 ? -75.051 40.901 24.110 1.00 58.25 239 PHE A N 1
ATOM 1878 C CA . PHE A 1 239 ? -75.726 41.526 22.967 1.00 58.25 239 PHE A CA 1
ATOM 1879 C C . PHE A 1 239 ? -77.144 40.974 22.729 1.00 58.25 239 PHE A C 1
ATOM 1881 O O . PHE A 1 239 ? -78.058 41.732 22.395 1.00 58.25 239 PHE 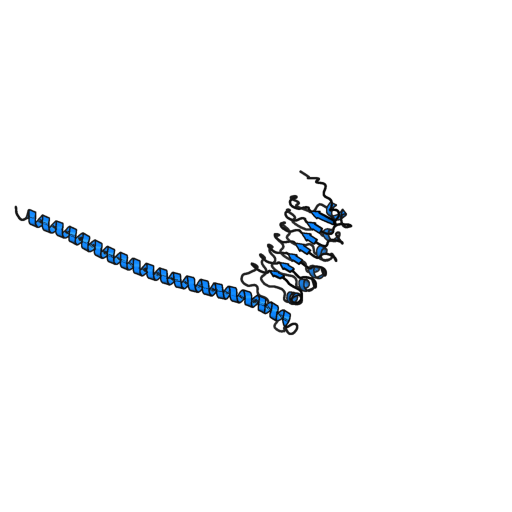A O 1
ATOM 1888 N N . LYS A 1 240 ? -77.380 39.669 22.940 1.00 57.25 240 LYS A N 1
ATOM 1889 C CA . LYS A 1 240 ? -78.736 39.087 22.858 1.00 57.25 240 LYS A CA 1
ATOM 1890 C C . LYS A 1 240 ? -79.653 39.582 23.984 1.00 57.25 240 LYS A C 1
ATOM 1892 O O . LYS A 1 240 ? -80.810 39.894 23.712 1.00 57.25 240 LYS A O 1
ATOM 1897 N N . LYS A 1 241 ? -79.170 39.696 25.228 1.00 55.75 241 LYS A N 1
ATOM 1898 C CA . LYS A 1 241 ? -79.967 40.216 26.360 1.00 55.75 241 LYS A CA 1
ATOM 1899 C C . LYS A 1 241 ? -80.324 41.693 26.203 1.00 55.75 241 LYS A C 1
ATOM 1901 O O . LYS A 1 241 ? -81.456 42.066 26.506 1.00 55.75 241 LYS A O 1
ATOM 1906 N N . GLU A 1 242 ? -79.408 42.514 25.696 1.00 53.16 242 GLU A N 1
ATOM 1907 C CA . GLU A 1 242 ? -79.686 43.928 25.422 1.00 53.16 242 GLU A CA 1
ATOM 1908 C C . GLU A 1 242 ? -80.720 44.104 24.300 1.00 53.16 242 GLU A C 1
ATOM 1910 O O . GLU A 1 242 ? -81.660 44.880 24.461 1.00 53.16 242 GLU A O 1
ATOM 1915 N N . ASN A 1 243 ? -80.658 43.312 23.224 1.00 50.31 243 ASN A N 1
ATOM 1916 C CA . ASN A 1 243 ? -81.668 43.370 22.158 1.00 50.31 243 ASN A CA 1
ATOM 1917 C C . ASN A 1 243 ? -83.067 42.891 22.598 1.00 50.31 243 ASN A C 1
ATOM 1919 O O . ASN A 1 243 ? -84.071 43.456 22.163 1.00 50.31 243 ASN A O 1
ATOM 1923 N N . VAL A 1 244 ? -83.167 41.895 23.487 1.00 52.28 244 VAL A N 1
ATOM 1924 C CA . VAL A 1 244 ? -84.465 41.454 24.043 1.00 52.28 244 VAL A CA 1
ATOM 1925 C C . VAL A 1 244 ? -85.036 42.496 25.018 1.00 52.28 244 VAL A C 1
ATOM 1927 O O . VAL A 1 244 ? -86.247 42.703 25.053 1.00 52.28 244 VAL A O 1
ATOM 1930 N N . GLY A 1 245 ? -84.184 43.209 25.762 1.00 50.41 245 GLY A N 1
ATOM 1931 C CA . GLY A 1 245 ? -84.603 44.306 26.643 1.00 50.41 245 GLY A CA 1
ATOM 1932 C C . GLY A 1 245 ? -85.129 45.541 25.900 1.00 50.41 245 GLY A C 1
ATOM 1933 O O . GLY A 1 245 ? -86.011 46.229 26.413 1.00 50.41 245 GLY A O 1
ATOM 1934 N N . VAL A 1 246 ? -84.631 45.806 24.688 1.00 49.22 246 VAL A N 1
ATOM 1935 C CA . VAL A 1 246 ? -85.105 46.914 23.839 1.00 49.22 246 VAL A CA 1
ATOM 1936 C C . VAL A 1 246 ? -86.418 46.560 23.131 1.00 49.22 246 VAL A C 1
ATOM 1938 O O . VAL A 1 246 ? -87.298 47.411 23.027 1.00 49.22 246 VAL A O 1
ATOM 1941 N N . LEU A 1 247 ? -86.609 45.304 22.717 1.00 48.28 247 LEU A N 1
ATOM 1942 C CA . LEU A 1 247 ? -87.853 44.854 22.075 1.00 48.28 247 LEU A CA 1
ATOM 1943 C C . LEU A 1 247 ? -89.016 44.605 23.054 1.00 48.28 247 LEU A C 1
ATOM 1945 O O . LEU A 1 247 ? -90.165 44.635 22.633 1.00 48.28 247 LEU A O 1
ATOM 1949 N N . ALA A 1 248 ? -88.754 44.402 24.349 1.00 48.31 248 ALA A N 1
ATOM 1950 C CA . ALA A 1 248 ? -89.796 44.266 25.375 1.00 48.31 248 ALA A CA 1
ATOM 1951 C C . ALA A 1 248 ? -90.305 45.615 25.939 1.00 48.31 248 ALA A C 1
ATOM 1953 O O . ALA A 1 248 ? -91.084 45.629 26.893 1.00 48.31 248 ALA A O 1
ATOM 1954 N N . ARG A 1 249 ? -89.837 46.751 25.397 1.00 47.16 249 ARG A N 1
ATOM 1955 C CA . ARG A 1 249 ? -90.137 48.114 25.879 1.00 47.16 249 ARG A CA 1
ATOM 1956 C C . ARG A 1 249 ? -90.838 49.022 24.857 1.00 47.16 249 ARG A C 1
ATOM 1958 O O . ARG A 1 249 ? -90.887 50.231 25.076 1.00 47.16 249 ARG A O 1
ATOM 1965 N N . VAL A 1 250 ? -91.402 48.453 23.794 1.00 43.88 250 VAL A N 1
ATOM 1966 C CA . VAL A 1 250 ? -92.273 49.144 22.822 1.00 43.88 250 VAL A CA 1
ATOM 1967 C C . VAL A 1 250 ? -93.637 48.473 22.832 1.00 43.88 250 VAL A C 1
ATOM 1969 O O . VAL A 1 250 ? -94.642 49.215 22.842 1.00 43.88 250 VAL A O 1
#

Mean predicted aligned error: 13.29 Å

InterPro domains:
  IPR001611 Leucine-rich repeat [PF00560] (36-56)
  IPR001611 Leucine-rich repeat [PF13855] (59-115)
  IPR003591 Leucine-rich repeat, typical subtype [SM00369] (34-55)
  IPR003591 Leucine-rich repeat, typical subtype [SM00369] (56-79)
  IPR003591 Leucine-rich repeat, typical subtype [SM00369] (82-102)
  IPR003591 Leucine-rich repeat, typical subtype [SM00369] (103-125)
  IPR003591 Leucine-rich repeat, typical subtype [SM00369] (126-148)
  IPR032675 Leucine-rich repeat domain superfamily [G3DSA:3.80.10.10] (12-225)
  IPR050216 Leucine-rich repeat domain-containing protein [PTHR48051] (12-174)